Protein AF-A0A1B6IKF9-F1 (afdb_monomer)

Secondary structure (DSSP, 8-state):
-HHHHHTT-S-SHHHHHHHHHHHTSTTGGG-GGGHHHHHHHHHHHHHHS---HHHHHHHHHHHHHH-SSHHHHTHHHHHHHHHHHHHHHH-----HHHHHHHHHHHHHHHT------GGGTTTSPPS-TTS-----SHHHHHHTTHHHHHHHHH-TTHHHHHHHHS-S---S--HHHHHHHHHHHHHHHHHHHHHHT--SS-HHHHHH-GGGG-PPPGGG--HHHHHHHHHHHHHHHHHHHHHHHHHHHHS-----S-GGGHHHHHHHHHHHHHHHHHS---SHHHHTHHHHHHHHHHHHHHHHHHHHHTSPTTSHHHHHHHHHHHHHHHHHHHHHHHHHHH-HHHHHHHHHHHH--

Sequence (357 aa):
RLVLVLSTLPDVIPLLRIMVSVLRVPGIQSTKGILDPFSKILGYGIQNCSLKYHYLIDLCYLCNRSFTREREKQVLTRVVVFELVQAIKFKTAIPDTNFLMLINFILQDSGGMLPPTVAMDGNLPPPYPDGPVFNTGAAECMRQHLSDALDFLSDFHTLGKIKSYCKGMTVGLNEDTLGGTLKSGIAQYVALEMMRGNSRDNRAAARCLPWLYNTASSLQQGPREFLDCVGHIRLLSWLLLGSLSHTALHASTCTPVPQEASCHIADHIQIIMAGFAEQPKASVLHMSSLFHAFVLCQLWTVYLEQSAACNIPASEAHSTTMGILFDFWGKVTPCVLQLVSHSKVLAEMVNLHFLSL

Foldseek 3Di:
DLLVCLVVDPDLVVVLVVLLVCLPDPPCQVVLVVLVSVLSSLLCCQAPHQDFLVSLLSNLLSQLVSYDDPVRSCSSLLSLLVSLLCCLQVVAAGALLSNQLSLQVLQLLLVFHFDDDQSCVRRDDDPDPPDPSSNSCNLVSCVVVLVSLLVSQLDPCNLVSNVPRHPPPDRDDDSNVSSVSSLLSSLLSNLSVLQVVPDPPLVSCCVSQVCLPPDDDLVPDDPVSLLVLLSSLSSVLSNLSSQVNRCVVPVDHRDSDDLVSLVSLLSSLLSLLVCLVVPDPPDPSSVCSLLSSLSSLVSNLVSLVSVLVVDDPPDPSNVVSVVSNVVSCVSNVVSLVVQLVVDVVSVVVSCCSNVVD

Nearest PDB structures (foldseek):
  7w7g-assembly1_A  TM=9.333E-01  e=6.897E-18  Mus musculus
  7wji-assembly1_B  TM=8.647E-01  e=2.468E-17  Homo sapiens
  1foe-assembly1_A  TM=2.968E-01  e=4.449E+00  Mus musculus
  6bcu-assembly1_B  TM=1.656E-01  e=1.412E+00  Homo sapiens

Solvent-accessible surface area (backbone atoms only — not comparable to full-atom values): 19775 Å² total; per-residue (Å²): 112,68,75,75,49,55,79,72,51,96,66,57,64,70,56,53,54,48,51,45,55,52,53,67,41,89,72,47,62,79,52,63,76,56,53,60,62,49,37,53,52,50,49,49,32,50,48,74,41,91,70,55,40,68,60,58,50,50,44,16,28,37,36,31,69,52,33,89,52,71,73,64,13,35,47,50,27,46,41,55,47,48,55,48,48,38,33,61,70,70,52,49,54,32,29,52,54,35,56,56,42,52,50,38,55,32,18,52,56,60,75,42,70,65,81,94,44,78,51,39,73,82,43,61,79,78,93,49,93,86,49,84,81,71,66,29,57,35,37,68,59,43,57,83,42,49,65,57,53,53,51,46,55,44,43,79,58,46,57,76,48,52,72,76,31,46,60,82,60,80,51,79,63,57,76,77,54,48,41,51,50,52,48,37,44,52,20,26,42,52,23,48,55,29,41,76,53,47,62,97,72,60,51,31,38,52,68,77,40,58,62,56,84,55,76,78,59,84,92,72,69,48,76,62,59,51,52,52,49,50,40,50,47,48,34,49,38,41,31,48,50,7,18,50,52,41,23,73,75,66,78,44,91,54,71,41,65,63,76,84,48,39,63,43,53,37,50,55,42,48,53,50,60,57,43,63,78,74,46,82,83,81,45,73,67,60,74,46,35,65,45,47,44,46,52,31,54,49,47,52,48,54,53,43,51,53,58,26,66,76,34,60,86,88,33,70,70,19,50,50,41,51,47,53,52,52,53,34,48,65,64,43,48,61,54,54,53,48,45,41,69,70,36,73,68,46,26,50,50,48,46,49,49,63,68,74,104

InterPro domains:
  IPR024855 UNC79 [PTHR21696] (1-357)
  IPR060043 UNC79, C-terminal domain [PF26723] (11-357)

Organism: NCBI:txid320908

pLDDT: mean 85.33, std 13.28, range [42.47, 98.19]

Mean predicted aligned error: 7.41 Å

Radius of gyration: 22.94 Å; Cα contacts (8 Å, |Δi|>4): 436; chains: 1; bounding box: 56×39×64 Å

Structure (mmCIF, N/CA/C/O backbone):
data_AF-A0A1B6IKF9-F1
#
_entry.id   AF-A0A1B6IKF9-F1
#
loop_
_atom_site.group_PDB
_atom_site.id
_atom_site.type_symbol
_atom_site.label_atom_id
_atom_site.label_alt_id
_atom_site.label_comp_id
_atom_site.label_asym_id
_atom_site.label_entity_id
_atom_site.label_seq_id
_atom_site.pdbx_PDB_ins_code
_atom_site.Cartn_x
_atom_site.Cartn_y
_atom_site.Cartn_z
_atom_site.occupancy
_atom_site.B_iso_or_equiv
_atom_site.auth_seq_id
_atom_site.auth_comp_id
_atom_site.auth_asym_id
_atom_site.auth_atom_id
_atom_site.pdbx_PDB_model_num
ATOM 1 N N . ARG A 1 1 ? -5.215 13.757 35.005 1.00 60.03 1 ARG A N 1
ATOM 2 C CA . ARG A 1 1 ? -4.832 12.853 36.120 1.00 60.03 1 ARG A CA 1
ATOM 3 C C . ARG A 1 1 ? -4.600 11.418 35.642 1.00 60.03 1 ARG A C 1
ATOM 5 O O . ARG A 1 1 ? -3.502 10.947 35.854 1.00 60.03 1 ARG A O 1
ATOM 12 N N . LEU A 1 2 ? -5.542 10.770 34.934 1.00 67.81 2 LEU A N 1
ATOM 13 C CA . LEU A 1 2 ? -5.374 9.393 34.418 1.00 67.81 2 LEU A CA 1
ATOM 14 C C . LEU A 1 2 ? -4.089 9.193 33.587 1.00 67.81 2 LEU A C 1
ATOM 16 O O . LEU A 1 2 ? -3.290 8.337 33.925 1.00 67.81 2 LEU A O 1
ATOM 20 N N . VAL A 1 3 ? -3.844 10.034 32.574 1.00 63.31 3 VAL A N 1
ATOM 21 C CA . VAL A 1 3 ? -2.647 9.945 31.703 1.00 63.31 3 VAL A CA 1
ATOM 22 C C . VAL A 1 3 ? -1.330 10.006 32.491 1.00 63.31 3 VAL A C 1
ATOM 24 O O . VAL A 1 3 ? -0.392 9.294 32.166 1.00 63.31 3 VAL A O 1
ATOM 27 N N . LEU A 1 4 ? -1.286 10.793 33.572 1.00 62.19 4 LEU A N 1
ATOM 28 C CA . LEU A 1 4 ? -0.111 10.913 34.446 1.00 62.19 4 LEU A CA 1
ATOM 29 C C . LEU A 1 4 ? 0.106 9.674 35.332 1.00 62.19 4 LEU A C 1
ATOM 31 O O . LEU A 1 4 ? 1.204 9.462 35.828 1.00 62.19 4 LEU A O 1
ATOM 35 N N . VAL A 1 5 ? -0.940 8.874 35.557 1.00 78.62 5 VAL A N 1
ATOM 36 C CA . VAL A 1 5 ? -0.859 7.608 36.302 1.00 78.62 5 VAL A CA 1
ATOM 37 C C . VAL A 1 5 ? -0.551 6.448 35.355 1.00 78.62 5 VAL A C 1
ATOM 39 O O . VAL A 1 5 ? 0.122 5.507 35.757 1.00 78.62 5 VAL A O 1
ATOM 42 N N . LEU A 1 6 ? -0.970 6.517 34.088 1.00 81.38 6 LEU A N 1
ATOM 43 C CA . LEU A 1 6 ? -0.696 5.458 33.109 1.00 81.38 6 LEU A CA 1
ATOM 44 C C . LEU A 1 6 ? 0.804 5.221 32.917 1.00 81.38 6 LEU A C 1
ATOM 46 O O . LEU A 1 6 ? 1.225 4.073 32.872 1.00 81.38 6 LEU A O 1
ATOM 50 N N . SER A 1 7 ? 1.614 6.283 32.932 1.00 77.69 7 SER A N 1
ATOM 51 C CA . SER A 1 7 ? 3.079 6.184 32.883 1.00 77.69 7 SER A CA 1
ATOM 52 C C . SER A 1 7 ? 3.714 5.487 34.085 1.00 77.69 7 SER A C 1
ATOM 54 O O . SER A 1 7 ? 4.882 5.123 34.023 1.00 77.69 7 SER A O 1
ATOM 56 N N . THR A 1 8 ? 2.975 5.327 35.184 1.00 80.56 8 THR A N 1
ATOM 57 C CA . THR A 1 8 ? 3.444 4.617 36.385 1.00 80.56 8 THR A CA 1
ATOM 58 C C . THR A 1 8 ? 3.070 3.135 36.382 1.00 80.56 8 THR A C 1
ATOM 60 O O . THR A 1 8 ? 3.511 2.397 37.260 1.00 80.56 8 THR A O 1
ATOM 63 N N . LEU A 1 9 ? 2.258 2.685 35.417 1.00 76.75 9 LEU A N 1
ATOM 64 C CA . LEU A 1 9 ? 1.841 1.292 35.324 1.00 76.75 9 LEU A CA 1
ATOM 65 C C . LEU A 1 9 ? 2.883 0.470 34.554 1.00 76.75 9 LEU A C 1
ATOM 67 O O . LEU A 1 9 ? 3.271 0.868 33.457 1.00 76.75 9 LEU A O 1
ATOM 71 N N . PRO A 1 10 ? 3.296 -0.697 35.078 1.00 73.81 10 PRO A N 1
ATOM 72 C CA . PRO A 1 10 ? 4.221 -1.582 34.373 1.00 73.81 10 PRO A CA 1
ATOM 73 C C . PRO A 1 10 ? 3.560 -2.283 33.176 1.00 73.81 10 PRO A C 1
ATOM 75 O O . PRO A 1 10 ? 4.250 -2.680 32.243 1.00 73.81 10 PRO A O 1
ATOM 78 N N . ASP A 1 11 ? 2.232 -2.446 33.204 1.00 83.00 11 ASP A N 1
ATOM 79 C CA . ASP A 1 11 ? 1.460 -3.133 32.171 1.00 83.00 11 ASP A CA 1
ATOM 80 C C . ASP A 1 11 ? 0.027 -2.574 32.085 1.00 83.00 11 ASP A C 1
ATOM 82 O O . ASP A 1 11 ? -0.624 -2.301 33.099 1.00 83.00 11 ASP A O 1
ATOM 86 N N . VAL A 1 12 ? -0.473 -2.422 30.858 1.00 90.19 12 VAL A N 1
ATOM 87 C CA . VAL A 1 12 ? -1.831 -1.957 30.546 1.00 90.19 12 VAL A CA 1
ATOM 88 C C . VAL A 1 12 ? -2.832 -3.115 30.410 1.00 90.19 12 VAL A C 1
ATOM 90 O O . VAL A 1 12 ? -4.039 -2.884 30.478 1.00 90.19 12 VAL A O 1
ATOM 93 N N . ILE A 1 13 ? -2.378 -4.369 30.272 1.00 90.44 13 ILE A N 1
ATOM 94 C CA . ILE A 1 13 ? -3.240 -5.547 30.054 1.00 90.44 13 ILE A CA 1
ATOM 95 C C . ILE A 1 13 ? -4.363 -5.683 31.099 1.00 90.44 13 ILE A C 1
ATOM 97 O O . ILE A 1 13 ? -5.505 -5.922 30.689 1.00 90.44 13 ILE A O 1
ATOM 101 N N . PRO A 1 14 ? -4.130 -5.518 32.420 1.00 92.62 14 PRO A N 1
ATOM 102 C CA . PRO A 1 14 ? -5.214 -5.595 33.400 1.00 92.62 14 PRO A CA 1
ATOM 103 C C . PRO A 1 14 ? -6.315 -4.559 33.146 1.00 92.62 14 PRO A C 1
ATOM 105 O O . PRO A 1 14 ? -7.498 -4.878 33.263 1.00 92.62 14 PRO A O 1
ATOM 108 N N . LEU A 1 15 ? -5.945 -3.344 32.725 1.00 93.62 15 LEU A N 1
ATOM 109 C CA . LEU A 1 15 ? -6.910 -2.306 32.364 1.00 93.62 15 LEU A CA 1
ATOM 110 C C . LEU A 1 15 ? -7.694 -2.688 31.110 1.00 93.62 15 LEU A C 1
ATOM 112 O O . LEU A 1 15 ? -8.914 -2.554 31.108 1.00 93.62 15 LEU A O 1
ATOM 116 N N . LEU A 1 16 ? -7.033 -3.228 30.082 1.00 94.56 16 LEU A N 1
ATOM 117 C CA . LEU A 1 16 ? -7.714 -3.690 28.867 1.00 94.56 16 LEU A CA 1
ATOM 118 C C . LEU A 1 16 ? -8.723 -4.807 29.174 1.00 94.56 16 LEU A C 1
ATOM 120 O O . LEU A 1 16 ? -9.842 -4.779 28.665 1.00 94.56 16 LEU A O 1
ATOM 124 N N . ARG A 1 17 ? -8.388 -5.745 30.071 1.00 94.38 17 ARG A N 1
ATOM 125 C CA . ARG A 1 17 ? -9.323 -6.790 30.535 1.00 94.38 17 ARG A CA 1
ATOM 126 C C . ARG A 1 17 ? -10.540 -6.211 31.253 1.00 94.38 17 ARG A C 1
ATOM 128 O O . ARG A 1 17 ? -11.663 -6.660 31.014 1.00 94.38 17 ARG A O 1
ATOM 135 N N . ILE A 1 18 ? -10.330 -5.215 32.114 1.00 95.56 18 ILE A N 1
ATOM 136 C CA . ILE A 1 18 ? -11.423 -4.503 32.789 1.00 95.56 18 ILE A CA 1
ATOM 137 C C . ILE A 1 18 ? -12.297 -3.798 31.750 1.00 95.56 18 ILE A C 1
ATOM 139 O O . ILE A 1 18 ? -13.514 -3.948 31.787 1.00 95.56 18 ILE A O 1
ATOM 143 N N . MET A 1 19 ? -11.695 -3.094 30.790 1.00 96.69 19 MET A N 1
ATOM 144 C CA . MET A 1 19 ? -12.416 -2.399 29.721 1.00 96.69 19 MET A CA 1
ATOM 145 C C . MET A 1 19 ? -13.297 -3.356 28.907 1.00 96.69 19 MET A C 1
ATOM 147 O O . MET A 1 19 ? -14.485 -3.086 28.736 1.00 96.69 19 MET A O 1
ATOM 151 N N . VAL A 1 20 ? -12.756 -4.505 28.479 1.00 95.56 20 VAL A N 1
ATOM 152 C CA . VAL A 1 20 ? -13.520 -5.560 27.785 1.00 95.56 20 VAL A CA 1
ATOM 153 C C . VAL A 1 20 ? -14.687 -6.049 28.645 1.00 95.56 20 VAL A C 1
ATOM 155 O O . VAL A 1 20 ? -15.809 -6.169 28.157 1.00 95.56 20 VAL A O 1
ATOM 158 N N . SER A 1 21 ? -14.447 -6.296 29.934 1.00 96.00 21 SER A N 1
ATOM 159 C CA . SER A 1 21 ? -15.481 -6.777 30.859 1.00 96.00 21 SER A CA 1
ATOM 160 C C . SER A 1 21 ? -16.599 -5.747 31.048 1.00 96.00 21 SER A C 1
ATOM 162 O O . SER A 1 21 ? -17.774 -6.100 31.012 1.00 96.00 21 SER A O 1
ATOM 164 N N . VAL A 1 22 ? -16.246 -4.464 31.176 1.00 95.69 22 VAL A N 1
ATOM 165 C CA . VAL A 1 22 ? -17.197 -3.352 31.315 1.00 95.69 22 VAL A CA 1
ATOM 166 C C . VAL A 1 22 ? -18.046 -3.180 30.054 1.00 95.69 22 VAL A C 1
ATOM 168 O O . VAL A 1 22 ? -19.254 -2.987 30.164 1.00 95.69 22 VAL A O 1
ATOM 171 N N . LEU A 1 23 ? -17.464 -3.303 28.856 1.00 94.56 23 LEU A N 1
ATOM 172 C CA . LEU A 1 23 ? -18.218 -3.194 27.597 1.00 94.56 23 LEU A CA 1
ATOM 173 C C . LEU A 1 23 ? -19.236 -4.326 27.388 1.00 94.56 23 LEU A C 1
ATOM 175 O O . LEU A 1 23 ? -20.162 -4.158 26.593 1.00 94.56 23 LEU A O 1
ATOM 179 N N . ARG A 1 24 ? -19.083 -5.454 28.095 1.00 94.56 24 ARG A N 1
ATOM 180 C CA . ARG A 1 24 ? -20.033 -6.580 28.089 1.00 94.56 24 ARG A CA 1
ATOM 181 C C . ARG A 1 24 ? -21.195 -6.399 29.073 1.00 94.56 24 ARG A C 1
ATOM 183 O O . ARG A 1 24 ? -22.138 -7.185 29.023 1.00 94.56 24 ARG A O 1
ATOM 190 N N . VAL A 1 25 ? -21.149 -5.399 29.957 1.00 94.38 25 VAL A N 1
ATOM 191 C CA . VAL A 1 25 ? -22.206 -5.164 30.950 1.00 94.38 25 VAL A CA 1
ATOM 192 C C . VAL A 1 25 ? -23.490 -4.685 30.252 1.00 94.38 25 VAL A C 1
ATOM 194 O O . VAL A 1 25 ? -23.455 -3.687 29.523 1.00 94.38 25 VAL A O 1
ATOM 197 N N . PRO A 1 26 ? -24.645 -5.342 30.479 1.00 91.38 26 PRO A N 1
ATOM 198 C CA . PRO A 1 26 ? -25.924 -4.874 29.956 1.00 91.38 26 PRO A CA 1
ATOM 199 C C . PRO A 1 26 ? -26.223 -3.436 30.403 1.00 91.38 26 PRO A C 1
ATOM 201 O O . PRO A 1 26 ? -26.046 -3.088 31.566 1.00 91.38 26 PRO A O 1
ATOM 204 N N . GLY A 1 27 ? -26.680 -2.585 29.482 1.00 89.44 27 GLY A N 1
ATOM 205 C CA . GLY A 1 27 ? -27.003 -1.184 29.783 1.00 89.44 27 GLY A CA 1
ATOM 206 C C . GLY A 1 27 ? -25.823 -0.204 29.716 1.00 89.44 27 GLY A C 1
ATOM 207 O O . GLY A 1 27 ? -26.028 0.991 29.946 1.00 89.44 27 GLY A O 1
ATOM 208 N N . ILE A 1 28 ? -24.623 -0.649 29.311 1.00 92.50 28 ILE A N 1
ATOM 209 C CA . ILE A 1 28 ? -23.440 0.218 29.113 1.00 92.50 28 ILE A CA 1
ATOM 210 C C . ILE A 1 28 ? -23.703 1.431 28.197 1.00 92.50 28 ILE A C 1
ATOM 212 O O . ILE A 1 28 ? -23.071 2.475 28.347 1.00 92.50 28 ILE A O 1
ATOM 216 N N . GLN A 1 29 ? -24.701 1.332 27.312 1.00 90.25 29 GLN A N 1
ATOM 217 C CA . GLN A 1 29 ? -25.197 2.413 26.447 1.00 90.25 29 GLN A CA 1
ATOM 218 C C . GLN A 1 29 ? -25.541 3.702 27.200 1.00 90.25 29 GLN A C 1
ATOM 220 O O . GLN A 1 29 ? -25.380 4.796 26.659 1.00 90.25 29 GLN A O 1
ATOM 225 N N . SER A 1 30 ? -26.003 3.582 28.446 1.00 91.19 30 SER A N 1
ATOM 226 C CA . SER A 1 30 ? -26.351 4.729 29.289 1.00 91.19 30 SER A CA 1
ATOM 227 C C . SER A 1 30 ? -25.121 5.470 29.835 1.00 91.19 30 SER A C 1
ATOM 229 O O . SER A 1 30 ? -25.207 6.656 30.153 1.00 91.19 30 SER A O 1
ATOM 231 N N . THR A 1 31 ? -23.946 4.834 29.843 1.00 91.19 31 THR A N 1
ATOM 232 C CA . THR A 1 31 ? -22.706 5.345 30.455 1.00 91.19 31 THR A CA 1
ATOM 233 C C . THR A 1 31 ? -21.670 5.743 29.400 1.00 91.19 31 THR A C 1
ATOM 235 O O . THR A 1 31 ? -20.491 5.410 29.494 1.00 91.19 31 THR A O 1
ATOM 238 N N . LYS A 1 32 ? -22.071 6.511 28.379 1.00 92.06 32 LYS A N 1
ATOM 239 C CA . LYS A 1 32 ? -21.170 6.946 27.285 1.00 92.06 32 LYS A CA 1
ATOM 240 C C . LYS A 1 32 ? -19.910 7.701 27.741 1.00 92.06 32 LYS A C 1
ATOM 242 O O . LYS A 1 32 ? -18.913 7.720 27.025 1.00 92.06 32 LYS A O 1
ATOM 247 N N . GLY A 1 33 ? -19.934 8.308 28.933 1.00 92.50 33 GLY A N 1
ATOM 248 C CA . GLY A 1 33 ? -18.788 9.019 29.513 1.00 92.50 33 GLY A CA 1
ATOM 249 C C . GLY A 1 33 ? -17.561 8.133 29.756 1.00 92.50 33 GLY A C 1
ATOM 250 O O . GLY A 1 33 ? -16.454 8.654 29.844 1.00 92.50 33 GLY A O 1
ATOM 251 N N . ILE A 1 34 ? -17.732 6.807 29.802 1.00 93.56 34 ILE A N 1
ATOM 252 C CA . ILE A 1 34 ? -16.634 5.846 29.970 1.00 93.56 34 ILE A CA 1
ATOM 253 C C . ILE A 1 34 ? -15.726 5.740 28.732 1.00 93.56 34 ILE A C 1
ATOM 255 O O . ILE A 1 34 ? -14.582 5.303 28.835 1.00 93.56 34 ILE A O 1
ATOM 259 N N . LEU A 1 35 ? -16.203 6.172 27.560 1.00 95.38 35 LEU A N 1
ATOM 260 C CA . LEU A 1 35 ? -15.444 6.063 26.313 1.00 95.38 35 LEU A CA 1
ATOM 261 C C . LEU A 1 35 ? -14.215 6.984 26.284 1.00 95.38 35 LEU A C 1
ATOM 263 O O . LEU A 1 35 ? -13.202 6.615 25.697 1.00 95.38 35 LEU A O 1
ATOM 267 N N . ASP A 1 36 ? -14.258 8.144 26.948 1.00 94.88 36 ASP A N 1
ATOM 268 C CA . ASP A 1 36 ? -13.111 9.062 27.050 1.00 94.88 36 ASP A CA 1
ATOM 269 C C . ASP A 1 36 ? -11.918 8.454 27.822 1.00 94.88 36 ASP A C 1
ATOM 271 O O . ASP A 1 36 ? -10.814 8.408 27.268 1.00 94.88 36 ASP A O 1
ATOM 275 N N . PRO A 1 37 ? -12.081 7.931 29.056 1.00 94.38 37 PRO A N 1
ATOM 276 C CA . PRO A 1 37 ? -10.978 7.269 29.742 1.00 94.38 37 PRO A CA 1
ATOM 277 C C . PRO A 1 37 ? -10.515 6.008 29.003 1.00 94.38 37 PRO A C 1
ATOM 279 O O . PRO A 1 37 ? -9.312 5.767 28.940 1.00 94.38 37 PRO A O 1
ATOM 282 N N . PHE A 1 38 ? -11.424 5.248 28.383 1.00 96.56 38 PHE A N 1
ATOM 283 C CA . PHE A 1 38 ? -11.061 4.068 27.588 1.00 96.56 38 PHE A CA 1
ATOM 284 C C . PHE A 1 38 ? -10.197 4.437 26.380 1.00 96.56 38 PHE A C 1
ATOM 286 O O . PHE A 1 38 ? -9.191 3.780 26.128 1.00 96.56 38 PHE A O 1
ATOM 293 N N . SER A 1 39 ? -10.528 5.533 25.697 1.00 96.81 39 SER A N 1
ATOM 294 C CA . SER A 1 39 ? -9.738 6.065 24.580 1.00 96.81 39 SER A CA 1
ATOM 295 C C . SER A 1 39 ? -8.316 6.421 25.009 1.00 96.81 39 SER A C 1
ATOM 297 O O . SER A 1 39 ? -7.355 6.065 24.334 1.00 96.81 39 SER A O 1
ATOM 299 N N . LYS A 1 40 ? -8.168 7.077 26.167 1.00 95.19 40 LYS A N 1
ATOM 300 C CA . LYS A 1 40 ? -6.859 7.473 26.715 1.00 95.19 40 LYS A CA 1
ATOM 301 C C . LYS A 1 40 ? -6.006 6.270 27.111 1.00 95.19 40 LYS A C 1
ATOM 303 O O . LYS A 1 40 ? -4.806 6.277 26.860 1.00 95.19 40 LYS A O 1
ATOM 308 N N . ILE A 1 41 ? -6.617 5.251 27.720 1.00 95.44 41 ILE A N 1
ATOM 309 C CA . ILE A 1 41 ? -5.927 4.004 28.085 1.00 95.44 41 ILE A CA 1
ATOM 310 C C . ILE A 1 41 ? -5.472 3.269 26.825 1.00 95.44 41 ILE A C 1
ATOM 312 O O . ILE A 1 41 ? -4.321 2.846 26.753 1.00 95.44 41 ILE A O 1
ATOM 316 N N . LEU A 1 42 ? -6.354 3.153 25.827 1.00 96.06 42 LEU A N 1
ATOM 317 C CA . LEU A 1 42 ? -6.056 2.469 24.574 1.00 96.06 42 LEU A CA 1
ATOM 318 C C . LEU A 1 42 ? -4.929 3.164 23.801 1.00 96.06 42 LEU A C 1
ATOM 320 O O . LEU A 1 42 ? -3.957 2.505 23.446 1.00 96.06 42 LEU A O 1
ATOM 324 N N . GLY A 1 43 ? -5.012 4.485 23.609 1.00 94.94 43 GLY A N 1
ATOM 325 C CA . GLY A 1 43 ? -3.962 5.257 22.934 1.00 94.94 43 GLY A CA 1
ATOM 326 C C . GLY A 1 43 ? -2.614 5.147 23.651 1.00 94.94 43 GLY A C 1
ATOM 327 O O . GLY A 1 43 ? -1.598 4.846 23.027 1.00 94.94 43 GLY A O 1
ATOM 328 N N . TYR A 1 44 ? -2.605 5.265 24.985 1.00 93.06 44 TYR A N 1
ATOM 329 C CA . TYR A 1 44 ? -1.387 5.058 25.773 1.00 93.06 44 TYR A CA 1
ATOM 330 C C . TYR A 1 44 ? -0.809 3.648 25.589 1.00 93.06 44 TYR A C 1
ATOM 332 O O . TYR A 1 44 ? 0.400 3.508 25.391 1.00 93.06 44 TYR A O 1
ATOM 340 N N . GLY A 1 45 ? -1.663 2.619 25.630 1.00 92.62 45 GLY A N 1
ATOM 341 C CA . GLY A 1 45 ? -1.269 1.227 25.432 1.00 92.62 45 GLY A CA 1
ATOM 342 C C . GLY A 1 45 ? -0.653 0.983 24.055 1.00 92.62 45 GLY A C 1
ATOM 343 O O . GLY A 1 45 ? 0.382 0.330 23.968 1.00 92.62 45 GLY A O 1
ATOM 344 N N . ILE A 1 46 ? -1.227 1.566 22.997 1.00 92.81 46 ILE A N 1
ATOM 345 C CA . ILE A 1 46 ? -0.701 1.471 21.626 1.00 92.81 46 ILE A CA 1
ATOM 346 C C . ILE A 1 46 ? 0.686 2.121 21.518 1.00 92.81 46 ILE A C 1
ATOM 348 O O . ILE A 1 46 ? 1.576 1.571 20.874 1.00 92.81 46 ILE A O 1
ATOM 352 N N . GLN A 1 47 ? 0.897 3.269 22.161 1.00 90.31 47 GLN A N 1
ATOM 353 C CA . GLN A 1 47 ? 2.146 4.030 22.045 1.00 90.31 47 GLN A CA 1
ATOM 354 C C . GLN A 1 47 ? 3.293 3.508 22.923 1.00 90.31 47 GLN A C 1
ATOM 356 O O . GLN A 1 47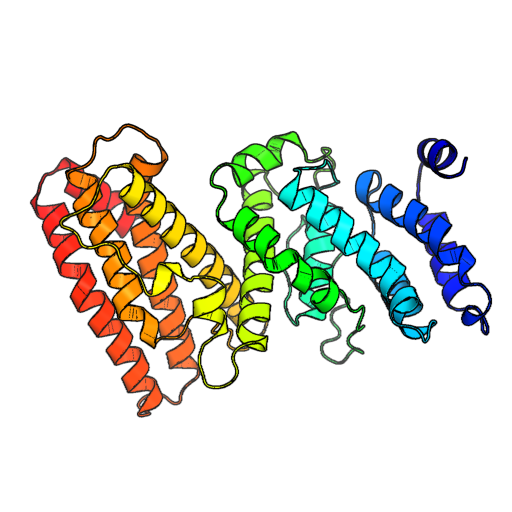 ? 4.467 3.785 22.645 1.00 90.31 47 GLN A O 1
ATOM 361 N N . ASN A 1 48 ? 2.982 2.827 24.030 1.00 87.75 48 ASN A N 1
ATOM 362 C CA . ASN A 1 48 ? 3.963 2.580 25.095 1.00 87.75 48 ASN A CA 1
ATOM 363 C C . ASN A 1 48 ? 4.040 1.130 25.583 1.00 87.75 48 ASN A C 1
ATOM 365 O O . ASN A 1 48 ? 4.985 0.807 26.298 1.00 87.75 48 ASN A O 1
ATOM 369 N N . CYS A 1 49 ? 3.108 0.253 25.207 1.00 87.81 49 CYS A N 1
ATOM 370 C CA . CYS A 1 49 ? 3.071 -1.137 25.672 1.00 87.81 49 CYS A CA 1
ATOM 371 C C . CYS A 1 49 ? 3.054 -2.115 24.490 1.00 87.81 49 CYS A C 1
ATOM 373 O O . CYS A 1 49 ? 2.627 -1.754 23.402 1.00 87.81 49 CYS A O 1
ATOM 375 N N . SER A 1 50 ? 3.462 -3.370 24.696 1.00 85.00 50 SER A N 1
ATOM 376 C CA . SER A 1 50 ? 3.264 -4.428 23.692 1.00 85.00 50 SER A CA 1
ATOM 377 C C . SER A 1 50 ? 1.856 -5.001 23.834 1.00 85.00 50 SER A C 1
ATOM 379 O O . SER A 1 50 ? 1.538 -5.650 24.835 1.00 85.00 50 SER A O 1
ATOM 381 N N . LEU A 1 51 ? 0.985 -4.706 22.871 1.00 88.38 51 LEU A N 1
ATOM 382 C CA . LEU A 1 51 ? -0.407 -5.134 22.903 1.00 88.38 51 LEU A CA 1
ATOM 383 C C . LEU A 1 51 ? -0.591 -6.494 22.231 1.00 88.38 51 LEU A C 1
ATOM 385 O O . LEU A 1 51 ? 0.149 -6.882 21.329 1.00 88.38 51 LEU A O 1
ATOM 389 N N . LYS A 1 52 ? -1.635 -7.202 22.674 1.00 87.81 52 LYS A N 1
ATOM 390 C CA . LYS A 1 52 ? -2.112 -8.421 22.019 1.00 87.81 52 LYS A CA 1
ATOM 391 C C . LYS A 1 52 ? -3.330 -8.114 21.158 1.00 87.81 52 LYS A C 1
ATOM 393 O O . LYS A 1 52 ? -4.255 -7.446 21.628 1.00 87.81 52 LYS A O 1
ATOM 398 N N . TYR A 1 53 ? -3.362 -8.678 19.955 1.00 88.00 53 TYR A N 1
ATOM 399 C CA . TYR A 1 53 ? -4.382 -8.403 18.939 1.00 88.00 53 TYR A CA 1
ATOM 400 C C . TYR A 1 53 ? -5.823 -8.576 19.426 1.00 88.00 53 TYR A C 1
ATOM 402 O O . TYR A 1 53 ? -6.671 -7.718 19.189 1.00 88.00 53 TYR A O 1
ATOM 410 N N . HIS A 1 54 ? -6.092 -9.643 20.182 1.00 87.75 54 HIS A N 1
ATOM 411 C CA . HIS A 1 54 ? -7.438 -9.934 20.677 1.00 87.75 54 HIS A CA 1
ATOM 412 C C . HIS A 1 54 ? -8.021 -8.818 21.556 1.00 87.75 54 HIS A C 1
ATOM 414 O O . HIS A 1 54 ? -9.222 -8.581 21.493 1.00 87.75 54 HIS A O 1
ATOM 420 N N . TYR A 1 55 ? -7.207 -8.089 22.334 1.00 91.56 55 TYR A N 1
ATOM 421 C CA . TYR A 1 55 ? -7.724 -6.964 23.123 1.00 91.56 55 TYR A CA 1
ATOM 422 C C . TYR A 1 55 ? -8.164 -5.807 22.228 1.00 91.56 55 TYR A C 1
ATOM 424 O O . TYR A 1 55 ? -9.174 -5.170 22.514 1.00 91.56 55 TYR A O 1
ATOM 432 N N . LEU A 1 56 ? -7.426 -5.540 21.147 1.00 92.12 56 LEU A N 1
ATOM 433 C CA . LEU A 1 56 ? -7.750 -4.475 20.202 1.00 92.12 56 LEU A CA 1
ATOM 434 C C . LEU A 1 56 ? -9.085 -4.756 19.502 1.00 92.12 56 LEU A C 1
ATOM 436 O O . LEU A 1 56 ? -9.972 -3.899 19.503 1.00 92.12 56 LEU A O 1
ATOM 440 N N . ILE A 1 57 ? -9.240 -5.979 18.979 1.00 91.62 57 ILE A N 1
ATOM 441 C CA . ILE A 1 57 ? -10.484 -6.436 18.352 1.00 91.62 57 ILE A CA 1
ATOM 442 C C . ILE A 1 57 ? -11.639 -6.399 19.334 1.00 91.62 57 ILE A C 1
ATOM 444 O O . ILE A 1 57 ? -12.646 -5.765 19.032 1.00 91.62 57 ILE A O 1
ATOM 448 N N . ASP A 1 58 ? -11.510 -7.049 20.493 1.00 92.69 58 ASP A N 1
ATOM 449 C CA . ASP A 1 58 ? -12.618 -7.171 21.440 1.00 92.69 58 ASP A CA 1
ATOM 450 C C . ASP A 1 58 ? -13.123 -5.794 21.867 1.00 92.69 58 ASP A C 1
ATOM 452 O O . ASP A 1 58 ? -14.328 -5.560 21.887 1.00 92.69 58 ASP A O 1
ATOM 456 N N . LEU A 1 59 ? -12.218 -4.860 22.168 1.00 95.44 59 LEU A N 1
ATOM 457 C CA . LEU A 1 59 ? -12.594 -3.506 22.564 1.00 95.44 59 LEU A CA 1
ATOM 458 C C . LEU A 1 59 ? -13.341 -2.768 21.452 1.00 95.44 59 LEU A C 1
ATOM 460 O O . LEU A 1 59 ? -14.398 -2.191 21.713 1.00 95.44 59 LEU A O 1
ATOM 464 N N . CYS A 1 60 ? -12.823 -2.791 20.224 1.00 95.50 60 CYS A N 1
ATOM 465 C CA . CYS A 1 60 ? -13.437 -2.072 19.109 1.00 95.50 60 CYS A CA 1
ATOM 466 C C . CYS A 1 60 ? -14.763 -2.713 18.683 1.00 95.50 60 CYS A C 1
ATOM 468 O O . CYS A 1 60 ? -15.759 -2.010 18.524 1.00 95.50 60 CYS A O 1
ATOM 470 N N . TYR A 1 61 ? -14.814 -4.043 18.589 1.00 94.38 61 TYR A N 1
ATOM 471 C CA . TYR A 1 61 ? -16.027 -4.793 18.268 1.00 94.38 61 TYR A CA 1
ATOM 472 C C . TYR A 1 61 ? -17.114 -4.610 19.332 1.00 94.38 61 TYR A C 1
ATOM 474 O O . TYR A 1 61 ? -18.257 -4.295 18.998 1.00 94.38 61 TYR A O 1
ATOM 482 N N . LEU A 1 62 ? -16.776 -4.757 20.619 1.00 94.31 62 LEU A N 1
ATOM 483 C CA . LEU A 1 62 ? -17.742 -4.553 21.699 1.00 94.31 62 LEU A CA 1
ATOM 484 C C . LEU A 1 62 ? -18.204 -3.099 21.756 1.00 94.31 62 LEU A C 1
ATOM 486 O O . LEU A 1 62 ? -19.383 -2.863 21.972 1.00 94.31 62 LEU A O 1
ATOM 490 N N . CYS A 1 63 ? -17.331 -2.118 21.517 1.00 95.06 63 CYS A N 1
ATOM 491 C CA . CYS A 1 63 ? -17.741 -0.716 21.428 1.00 95.06 63 CYS A CA 1
ATOM 492 C C . CYS A 1 63 ? -18.723 -0.484 20.267 1.00 95.06 63 CYS A C 1
ATOM 494 O O . CYS A 1 63 ? -19.787 0.106 20.466 1.00 95.06 63 CYS A O 1
ATOM 496 N N . ASN A 1 64 ? -18.415 -1.008 19.079 1.00 93.25 64 ASN A N 1
ATOM 497 C CA . ASN A 1 64 ? -19.263 -0.876 17.896 1.00 93.25 64 ASN A CA 1
ATOM 498 C C . ASN A 1 64 ? -20.631 -1.553 18.095 1.00 93.25 64 ASN A C 1
ATOM 500 O O . ASN A 1 64 ? -21.668 -0.979 17.771 1.00 93.25 64 ASN A O 1
ATOM 504 N N . ARG A 1 65 ? -20.650 -2.739 18.710 1.00 92.50 65 ARG A N 1
ATOM 505 C CA . ARG A 1 65 ? -21.879 -3.483 19.009 1.00 92.50 65 ARG A CA 1
ATOM 506 C C . ARG A 1 65 ? -22.690 -2.867 20.148 1.00 92.50 65 ARG A C 1
ATOM 508 O O . ARG A 1 65 ? -23.919 -2.900 20.109 1.00 92.50 65 ARG A O 1
ATOM 515 N N . SER A 1 66 ? -22.024 -2.381 21.192 1.00 92.38 66 SER A N 1
ATOM 516 C CA . SER A 1 66 ? -22.697 -1.969 22.421 1.00 92.38 66 SER A CA 1
ATOM 517 C C . SER A 1 66 ? -23.383 -0.623 22.286 1.00 92.38 66 SER A C 1
ATOM 519 O O . SER A 1 66 ? -24.392 -0.449 22.949 1.00 92.38 66 SER A O 1
ATOM 521 N N . PHE A 1 67 ? -22.911 0.312 21.457 1.00 92.50 67 PHE A N 1
ATOM 522 C CA . PHE A 1 67 ? -23.531 1.634 21.292 1.00 92.50 67 PHE A CA 1
ATOM 523 C C . PHE A 1 67 ? -24.364 1.722 20.002 1.00 92.50 67 PHE A C 1
ATOM 525 O O . PHE A 1 67 ? -24.115 1.015 19.037 1.00 92.50 67 PHE A O 1
ATOM 532 N N . THR A 1 68 ? -25.382 2.586 19.968 1.00 89.38 68 THR A N 1
ATOM 533 C CA . THR A 1 68 ? -26.288 2.710 18.804 1.00 89.38 68 THR A CA 1
ATOM 534 C C . THR A 1 68 ? -25.939 3.877 17.887 1.00 89.38 68 THR A C 1
ATOM 536 O O . THR A 1 68 ? -26.145 3.813 16.679 1.00 89.38 68 THR A O 1
ATOM 539 N N . ARG A 1 69 ? -25.403 4.959 18.454 1.00 92.06 69 ARG A N 1
ATOM 540 C CA . ARG A 1 69 ? -25.018 6.158 17.712 1.00 92.06 69 ARG A CA 1
ATOM 541 C C . ARG A 1 69 ? -23.627 5.987 17.112 1.00 92.06 69 ARG A C 1
ATOM 543 O O . ARG A 1 69 ? -22.683 5.638 17.816 1.00 92.06 69 ARG A O 1
ATOM 550 N N . GLU A 1 70 ? -23.490 6.306 15.828 1.00 87.75 70 GLU A N 1
ATOM 551 C CA . GLU A 1 70 ? -22.250 6.086 15.070 1.00 87.75 70 GLU A CA 1
ATOM 552 C C . GLU A 1 70 ? -21.037 6.822 15.653 1.00 87.75 70 GLU A C 1
ATOM 554 O O . GLU A 1 70 ? -19.905 6.340 15.605 1.00 87.75 70 GLU A O 1
ATOM 559 N N . ARG A 1 71 ? -21.267 7.987 16.272 1.00 89.31 71 ARG A N 1
ATOM 560 C CA . ARG A 1 71 ? -20.209 8.730 16.956 1.00 89.31 71 ARG A CA 1
ATOM 561 C C . ARG A 1 71 ? -19.590 7.894 18.075 1.00 89.31 71 ARG A C 1
ATOM 563 O O . ARG A 1 71 ? -18.368 7.824 18.119 1.00 89.31 71 ARG A O 1
ATOM 570 N N . GLU A 1 72 ? -20.416 7.302 18.934 1.00 93.44 72 GLU A N 1
ATOM 571 C CA . GLU A 1 72 ? -20.036 6.488 20.089 1.00 93.44 72 GLU A CA 1
ATOM 572 C C . GLU A 1 72 ? -19.499 5.109 19.677 1.00 93.44 72 GLU A C 1
ATOM 574 O O . GLU A 1 72 ? -18.467 4.687 20.195 1.00 93.44 72 GLU A O 1
ATOM 579 N N . LYS A 1 73 ? -20.139 4.449 18.702 1.00 93.56 73 LYS A N 1
ATOM 580 C CA . LYS A 1 73 ? -19.741 3.124 18.187 1.00 93.56 73 LYS A CA 1
ATOM 581 C C . LYS A 1 73 ? -18.270 3.058 17.789 1.00 93.56 73 LYS A C 1
ATOM 583 O O . LYS A 1 73 ? -17.570 2.119 18.152 1.00 93.56 73 LYS A O 1
ATOM 588 N N . GLN A 1 74 ? -17.812 4.086 17.082 1.00 93.38 74 GLN A N 1
ATOM 589 C CA . GLN A 1 74 ? -16.486 4.134 16.471 1.00 93.38 74 GLN A CA 1
ATOM 590 C C . GLN A 1 74 ? -15.431 4.806 17.357 1.00 93.38 74 GLN A C 1
ATOM 592 O O . GLN A 1 74 ? -14.322 5.029 16.885 1.00 93.38 74 GLN A O 1
ATOM 597 N N . VAL A 1 75 ? -15.732 5.204 18.603 1.00 95.88 75 VAL A N 1
ATOM 598 C CA . VAL A 1 75 ? -14.772 5.985 19.413 1.00 95.88 75 VAL A CA 1
ATOM 599 C C . VAL A 1 75 ? -13.456 5.234 19.591 1.00 95.88 75 VAL A C 1
ATOM 601 O O . VAL A 1 75 ? -12.403 5.801 19.313 1.00 95.88 75 VAL A O 1
ATOM 604 N N . LEU A 1 76 ? -13.508 3.964 20.002 1.00 97.19 76 LEU A N 1
ATOM 605 C CA . LEU A 1 76 ? -12.291 3.177 20.208 1.00 97.19 76 LEU A CA 1
ATOM 606 C C . LEU A 1 76 ? -11.606 2.850 18.879 1.00 97.19 76 LEU A C 1
ATOM 608 O O . LEU A 1 76 ? -10.404 3.064 18.764 1.00 97.19 76 LEU A O 1
ATOM 612 N N . THR A 1 77 ? -12.362 2.459 17.851 1.00 97.00 77 THR A N 1
ATOM 613 C CA . THR A 1 77 ? -11.833 2.219 16.498 1.00 97.00 77 THR A CA 1
ATOM 614 C C . THR A 1 77 ? -11.099 3.443 15.938 1.00 97.00 77 THR A C 1
ATOM 616 O O . THR A 1 77 ? -10.007 3.322 15.385 1.00 97.00 77 THR A O 1
ATOM 619 N N . ARG A 1 78 ? -11.642 4.651 16.140 1.00 97.00 78 ARG A N 1
ATOM 620 C CA . ARG A 1 78 ? -11.002 5.909 15.729 1.00 97.00 78 ARG A CA 1
ATOM 621 C C . ARG A 1 78 ? -9.700 6.180 16.467 1.00 97.00 78 ARG A C 1
ATOM 623 O O . ARG A 1 78 ? -8.815 6.760 15.859 1.00 97.00 78 ARG A O 1
ATOM 630 N N . VAL A 1 79 ? -9.559 5.772 17.730 1.00 97.56 79 VAL A N 1
ATOM 631 C CA . VAL A 1 79 ? -8.275 5.875 18.447 1.00 97.56 79 VAL A CA 1
ATOM 632 C C . VAL A 1 79 ? -7.230 4.996 17.767 1.00 97.56 79 VAL A C 1
ATOM 634 O O . VAL A 1 79 ? -6.141 5.470 17.474 1.00 97.56 79 VAL A O 1
ATOM 637 N N . VAL A 1 80 ? -7.579 3.748 17.448 1.00 97.00 80 VAL A N 1
ATOM 638 C CA . VAL A 1 80 ? -6.679 2.806 16.760 1.00 97.00 80 VAL A CA 1
ATOM 639 C C . VAL A 1 80 ? -6.208 3.363 15.414 1.00 97.00 80 VAL A C 1
ATOM 641 O O . VAL A 1 80 ? -5.009 3.404 15.138 1.00 97.00 80 VAL A O 1
ATOM 644 N N . VAL A 1 81 ? -7.150 3.841 14.597 1.00 97.25 81 VAL A N 1
ATOM 645 C CA . VAL A 1 81 ? -6.863 4.446 13.288 1.00 97.25 81 VAL A CA 1
ATOM 646 C C . VAL A 1 81 ? -6.058 5.733 13.440 1.00 97.25 81 VAL A C 1
ATOM 648 O O . VAL A 1 81 ? -5.108 5.944 12.695 1.00 97.25 81 VAL A O 1
ATOM 651 N N . PHE A 1 82 ? -6.389 6.574 14.420 1.00 96.50 82 PHE A N 1
ATOM 652 C CA . PHE A 1 82 ? -5.654 7.803 14.693 1.00 96.50 82 PHE A CA 1
ATOM 653 C C . PHE A 1 82 ? -4.184 7.516 15.005 1.00 96.50 82 PHE A C 1
ATOM 655 O O . PHE A 1 82 ? -3.320 8.124 14.383 1.00 96.50 82 PHE A O 1
ATOM 662 N N . GLU A 1 83 ? -3.886 6.566 15.894 1.00 95.69 83 GLU A N 1
ATOM 663 C CA . GLU A 1 83 ? -2.502 6.202 16.229 1.00 95.69 83 GLU A CA 1
ATOM 664 C C . GLU A 1 83 ? -1.738 5.645 15.016 1.00 95.69 83 GLU A C 1
ATOM 666 O O . GLU A 1 83 ? -0.581 6.008 14.796 1.00 95.69 83 GLU A O 1
ATOM 671 N N . LEU A 1 84 ? -2.390 4.832 14.174 1.00 95.56 84 LEU A N 1
ATOM 672 C CA . LEU A 1 84 ? -1.794 4.358 12.920 1.00 95.56 84 LEU A CA 1
ATOM 673 C C . LEU A 1 84 ? -1.480 5.523 11.969 1.00 95.56 84 LEU A C 1
ATOM 675 O O . LEU A 1 84 ? -0.381 5.596 11.419 1.00 95.56 84 LEU A O 1
ATOM 679 N N . VAL A 1 85 ? -2.425 6.450 11.796 1.00 95.50 85 VAL A N 1
ATOM 680 C CA . VAL A 1 85 ? -2.262 7.633 10.941 1.00 95.50 85 VAL A CA 1
ATOM 681 C C . VAL A 1 85 ? -1.142 8.534 11.465 1.00 95.50 85 VAL A C 1
ATOM 683 O O . VAL A 1 85 ? -0.331 9.024 10.681 1.00 95.50 85 VAL A O 1
ATOM 686 N N . GLN A 1 86 ? -1.039 8.719 12.784 1.00 92.88 86 GLN A N 1
ATOM 687 C CA . GLN A 1 86 ? 0.069 9.451 13.398 1.00 92.88 86 GLN A CA 1
ATOM 688 C C . GLN A 1 86 ? 1.418 8.781 13.101 1.00 92.88 86 GLN A C 1
ATOM 690 O O . GLN A 1 86 ? 2.372 9.468 12.718 1.00 92.88 86 GLN A O 1
ATOM 695 N N . ALA A 1 87 ? 1.481 7.449 13.184 1.00 90.00 87 ALA A N 1
ATOM 696 C CA . ALA A 1 87 ? 2.694 6.689 12.901 1.00 90.00 87 ALA A CA 1
ATOM 697 C C . ALA A 1 87 ? 3.127 6.803 11.430 1.00 90.00 87 ALA A C 1
ATOM 699 O O . ALA A 1 87 ? 4.306 7.030 11.164 1.00 90.00 87 ALA A O 1
ATOM 700 N N . ILE A 1 88 ? 2.201 6.723 10.466 1.00 90.62 88 ILE A N 1
ATOM 701 C CA . ILE A 1 88 ? 2.547 6.836 9.035 1.00 90.62 88 ILE A CA 1
ATOM 702 C C . ILE A 1 88 ? 2.847 8.283 8.611 1.00 90.62 88 ILE A C 1
ATOM 704 O O . ILE A 1 88 ? 3.789 8.517 7.856 1.00 90.62 88 ILE A O 1
ATOM 708 N N . LYS A 1 89 ? 2.085 9.264 9.113 1.00 88.88 89 LYS A N 1
ATOM 709 C CA . LYS A 1 89 ? 2.153 10.663 8.661 1.00 88.88 89 LYS A CA 1
ATOM 710 C C . LYS A 1 89 ? 3.224 11.461 9.388 1.00 88.88 89 LYS A C 1
ATOM 712 O O . LYS A 1 89 ? 4.043 12.132 8.765 1.00 88.88 89 LYS A O 1
ATOM 717 N N . PHE A 1 90 ? 3.210 11.393 10.716 1.00 86.25 90 PHE A N 1
ATOM 718 C CA . PHE A 1 90 ? 4.083 12.185 11.581 1.00 86.25 90 PHE A CA 1
ATOM 719 C C . PHE A 1 90 ? 5.251 11.376 12.140 1.00 86.25 90 PHE A C 1
ATOM 721 O O . PHE A 1 90 ? 6.073 11.931 12.867 1.00 86.25 90 PHE A O 1
ATOM 728 N N . LYS A 1 91 ? 5.357 10.091 11.771 1.00 82.62 91 LYS A N 1
ATOM 729 C CA . LYS A 1 91 ? 6.463 9.210 12.171 1.00 82.62 91 LYS A CA 1
ATOM 730 C C . LYS A 1 91 ? 6.560 9.113 13.696 1.00 82.62 91 LYS A C 1
ATOM 732 O O . LYS A 1 91 ? 7.646 9.088 14.267 1.00 82.62 91 LYS A O 1
ATOM 737 N N . THR A 1 92 ? 5.404 9.098 14.364 1.00 80.38 92 THR A N 1
ATOM 738 C CA . THR A 1 92 ? 5.333 8.957 15.819 1.00 80.38 92 THR A CA 1
ATOM 739 C C . THR A 1 92 ? 5.819 7.583 16.253 1.00 80.38 92 THR A C 1
ATOM 741 O O . THR A 1 92 ? 5.512 6.573 15.622 1.00 80.38 92 THR A O 1
ATOM 744 N N . ALA A 1 93 ? 6.549 7.551 17.363 1.00 80.94 93 ALA A N 1
ATOM 745 C CA . ALA A 1 93 ? 7.182 6.342 17.856 1.00 80.94 93 ALA A CA 1
ATOM 746 C C . ALA A 1 93 ? 6.186 5.384 18.526 1.00 80.94 93 ALA A C 1
ATOM 748 O O . ALA A 1 93 ? 5.695 5.671 19.622 1.00 80.94 93 ALA A O 1
ATOM 749 N N . ILE A 1 94 ? 5.946 4.230 17.899 1.00 86.69 94 ILE A N 1
ATOM 750 C CA . ILE A 1 94 ? 5.150 3.122 18.445 1.00 86.69 94 ILE A CA 1
ATOM 751 C C . ILE A 1 94 ? 5.960 1.813 18.416 1.00 86.69 94 ILE A C 1
ATOM 753 O O . ILE A 1 94 ? 6.910 1.709 17.638 1.00 86.69 94 ILE A O 1
ATOM 757 N N . PRO A 1 95 ? 5.635 0.818 19.261 1.00 86.44 95 PRO A N 1
ATOM 758 C CA . PRO A 1 95 ? 6.246 -0.507 19.181 1.00 86.44 95 PRO A CA 1
ATOM 759 C C . PRO A 1 95 ? 5.957 -1.194 17.839 1.00 86.44 95 PRO A C 1
ATOM 761 O O . PRO A 1 95 ? 4.843 -1.111 17.322 1.00 86.44 95 PRO A O 1
ATOM 764 N N . ASP A 1 96 ? 6.933 -1.925 17.309 1.00 81.62 96 ASP A N 1
ATOM 765 C CA . ASP A 1 96 ? 6.882 -2.529 15.967 1.00 81.62 96 ASP A CA 1
ATOM 766 C C . ASP A 1 96 ? 5.763 -3.560 15.845 1.00 81.62 96 ASP A C 1
ATOM 768 O O . ASP A 1 96 ? 5.002 -3.565 14.875 1.00 81.62 96 ASP A O 1
ATOM 772 N N . THR A 1 97 ? 5.617 -4.386 16.885 1.00 82.69 97 THR A N 1
ATOM 773 C CA . THR A 1 97 ? 4.530 -5.360 17.016 1.00 82.69 97 THR A CA 1
ATOM 774 C C . THR A 1 97 ? 3.171 -4.680 16.969 1.00 82.69 97 THR A C 1
ATOM 776 O O . THR A 1 97 ? 2.261 -5.184 16.314 1.00 82.69 97 THR A O 1
ATOM 779 N N . ASN A 1 98 ? 3.035 -3.510 17.599 1.00 89.25 98 ASN A N 1
ATOM 780 C CA . ASN A 1 98 ? 1.803 -2.742 17.545 1.00 89.25 98 ASN A CA 1
ATOM 781 C C . ASN A 1 98 ? 1.585 -2.167 16.150 1.00 89.25 98 ASN A C 1
ATOM 783 O O . ASN A 1 98 ? 0.479 -2.278 15.648 1.00 89.25 98 ASN A O 1
ATOM 787 N N . PHE A 1 99 ? 2.599 -1.602 15.494 1.00 89.31 99 PHE A N 1
ATOM 788 C CA . PHE A 1 99 ? 2.435 -1.029 14.153 1.00 89.31 99 PHE A CA 1
ATOM 789 C C . PHE A 1 99 ? 1.898 -2.069 13.161 1.00 89.31 99 PHE A C 1
ATOM 791 O O . PHE A 1 99 ? 0.875 -1.858 12.506 1.00 89.31 99 PHE A O 1
ATOM 798 N N . LEU A 1 100 ? 2.537 -3.236 13.129 1.00 88.44 100 LEU A N 1
ATOM 799 C CA . LEU A 1 100 ? 2.098 -4.372 12.331 1.00 88.44 100 LEU A CA 1
ATOM 800 C C . LEU A 1 100 ? 0.671 -4.813 12.702 1.00 88.44 100 LEU A C 1
ATOM 802 O O . LEU A 1 100 ? -0.176 -4.991 11.825 1.00 88.44 100 LEU A O 1
ATOM 806 N N . MET A 1 101 ? 0.377 -4.912 13.998 1.00 90.12 101 MET A N 1
ATOM 807 C CA . MET A 1 101 ? -0.946 -5.260 14.516 1.00 90.12 101 MET A CA 1
ATOM 808 C C . MET A 1 101 ? -2.035 -4.250 14.104 1.00 90.12 101 MET A C 1
ATOM 810 O O . MET A 1 101 ? -3.135 -4.664 13.742 1.00 90.12 101 MET A O 1
ATOM 814 N N . LEU A 1 102 ? -1.746 -2.943 14.127 1.00 93.81 102 LEU A N 1
ATOM 815 C CA . LEU A 1 102 ? -2.677 -1.887 13.715 1.00 93.81 102 LEU A CA 1
ATOM 816 C C . LEU A 1 102 ? -3.010 -1.997 12.224 1.00 93.81 102 LEU A C 1
ATOM 818 O O . LEU A 1 102 ? -4.172 -1.875 11.853 1.00 93.81 102 LEU A O 1
ATOM 822 N N . ILE A 1 103 ? -2.017 -2.263 11.371 1.00 92.75 103 ILE A N 1
ATOM 823 C CA . ILE A 1 103 ? -2.254 -2.478 9.935 1.00 92.75 103 ILE A CA 1
ATOM 824 C C . ILE A 1 103 ? -3.107 -3.729 9.719 1.00 92.75 103 ILE A C 1
ATOM 826 O O . ILE A 1 103 ? -4.088 -3.678 8.977 1.00 92.75 103 ILE A O 1
ATOM 830 N N . ASN A 1 104 ? -2.780 -4.829 10.402 1.00 90.25 104 ASN A N 1
ATOM 831 C CA . ASN A 1 104 ? -3.551 -6.067 10.308 1.00 90.25 104 ASN A CA 1
ATOM 832 C C . ASN A 1 104 ? -5.015 -5.873 10.738 1.00 90.25 104 ASN A C 1
ATOM 834 O O . ASN A 1 104 ? -5.923 -6.394 10.098 1.00 90.25 104 ASN A O 1
ATOM 838 N N . PHE A 1 105 ? -5.246 -5.061 11.773 1.00 92.31 105 PHE A N 1
ATOM 839 C CA . PHE A 1 105 ? -6.579 -4.698 12.249 1.00 92.31 105 PHE A CA 1
ATOM 840 C C . PHE A 1 105 ? -7.420 -3.992 11.170 1.00 92.31 105 PHE A C 1
ATOM 842 O O . PHE A 1 105 ? -8.587 -4.331 10.982 1.00 92.31 105 PHE A O 1
ATOM 849 N N . ILE A 1 106 ? -6.832 -3.058 10.408 1.00 93.81 106 ILE A N 1
ATOM 850 C CA . ILE A 1 106 ? -7.529 -2.400 9.284 1.00 93.81 106 ILE A CA 1
ATOM 851 C C . ILE A 1 106 ? -7.777 -3.377 8.133 1.00 93.81 106 ILE A C 1
ATOM 853 O O . ILE A 1 106 ? -8.843 -3.361 7.506 1.00 93.81 106 ILE A O 1
ATOM 857 N N . LEU A 1 107 ? -6.781 -4.212 7.834 1.00 91.25 107 LEU A N 1
ATOM 858 C CA . LEU A 1 107 ? -6.854 -5.177 6.747 1.00 91.25 107 LEU A CA 1
ATOM 859 C C . LEU A 1 107 ? -7.956 -6.202 6.984 1.00 91.25 107 LEU A C 1
ATOM 861 O O . LEU A 1 107 ? -8.743 -6.415 6.068 1.00 91.25 107 LEU A O 1
ATOM 865 N N . GLN A 1 108 ? -8.098 -6.736 8.199 1.00 88.31 108 GLN A N 1
ATOM 866 C CA . GLN A 1 108 ? -9.166 -7.684 8.520 1.00 88.31 108 GLN A CA 1
ATOM 867 C C . GLN A 1 108 ? -10.558 -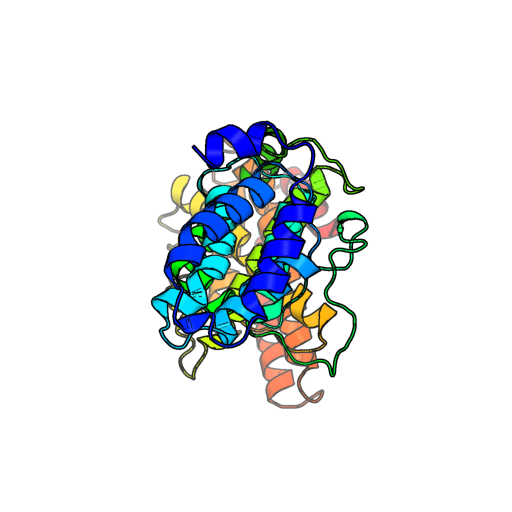7.120 8.184 1.00 88.31 108 GLN A C 1
ATOM 869 O O . GLN A 1 108 ? -11.353 -7.788 7.527 1.00 88.31 108 GLN A O 1
ATOM 874 N N . ASP A 1 109 ? -10.846 -5.874 8.570 1.00 88.19 109 ASP A N 1
ATOM 875 C CA . ASP A 1 109 ? -12.114 -5.191 8.252 1.00 88.19 109 ASP A CA 1
ATOM 876 C C . ASP A 1 109 ? -12.294 -4.918 6.741 1.00 88.19 109 ASP A C 1
ATOM 878 O O . ASP A 1 109 ? -13.409 -4.736 6.234 1.00 88.19 109 ASP A O 1
ATOM 882 N N . SER A 1 110 ? -11.185 -4.867 6.005 1.00 87.88 110 SER A N 1
ATOM 883 C CA . SER A 1 110 ? -11.151 -4.684 4.552 1.00 87.88 110 SER A CA 1
ATOM 884 C C . SER A 1 110 ? -11.216 -6.003 3.775 1.00 87.88 110 SER A C 1
ATOM 886 O O . SER A 1 110 ? -11.378 -5.965 2.558 1.00 87.88 110 SER A O 1
ATOM 888 N N . GLY A 1 111 ? -11.112 -7.147 4.461 1.00 87.50 111 GLY A N 1
ATOM 889 C CA . GLY A 1 111 ? -10.992 -8.479 3.861 1.00 87.50 111 GLY A CA 1
ATOM 890 C C . GLY A 1 111 ? -9.565 -8.860 3.447 1.00 87.50 111 GLY A C 1
ATOM 891 O O . GLY A 1 111 ? -9.394 -9.809 2.699 1.00 87.50 111 GLY A O 1
ATOM 892 N N . GLY A 1 112 ? -8.546 -8.116 3.880 1.00 88.75 112 GLY A N 1
ATOM 893 C CA . GLY A 1 112 ? -7.131 -8.420 3.663 1.00 88.75 112 GLY A CA 1
ATOM 894 C C . GLY A 1 112 ? -6.458 -9.053 4.882 1.00 88.75 112 GLY A C 1
ATOM 895 O O . GLY A 1 112 ? -7.033 -9.127 5.967 1.00 88.75 112 GLY A O 1
ATOM 896 N N . MET A 1 113 ? -5.201 -9.465 4.713 1.00 87.25 113 MET A N 1
ATOM 897 C CA . MET A 1 113 ? -4.359 -9.955 5.805 1.00 87.25 113 MET A CA 1
ATOM 898 C C . MET A 1 113 ? -2.884 -9.746 5.474 1.00 87.25 113 MET A C 1
ATOM 900 O O . MET A 1 113 ? -2.481 -9.851 4.311 1.00 87.25 113 MET A O 1
ATOM 904 N N . LEU A 1 114 ? -2.076 -9.508 6.505 1.00 85.25 114 LEU A N 1
ATOM 905 C CA . LEU A 1 114 ? -0.623 -9.541 6.367 1.00 85.25 114 LEU A CA 1
ATOM 906 C C . LEU A 1 114 ? -0.116 -10.989 6.270 1.00 85.25 114 LEU A C 1
ATOM 908 O O . LEU A 1 114 ? -0.698 -11.876 6.899 1.00 85.25 114 LEU A O 1
ATOM 912 N N . PRO A 1 115 ? 0.991 -11.242 5.545 1.00 78.75 115 PRO A N 1
ATOM 913 C CA . PRO A 1 115 ? 1.654 -12.536 5.585 1.00 78.75 115 PRO A CA 1
ATOM 914 C C . PRO A 1 115 ? 2.009 -12.922 7.031 1.00 78.75 115 PRO A C 1
ATOM 916 O O . PRO A 1 115 ? 2.492 -12.066 7.786 1.00 78.75 115 PRO A O 1
ATOM 919 N N . PRO A 1 116 ? 1.811 -14.189 7.434 1.00 69.31 116 PRO A N 1
ATOM 920 C CA . PRO A 1 116 ? 2.229 -14.655 8.747 1.00 69.31 116 PRO A CA 1
ATOM 921 C C . PRO A 1 116 ? 3.757 -14.562 8.842 1.00 69.31 116 PRO A C 1
ATOM 923 O O . PRO A 1 116 ? 4.490 -15.303 8.193 1.00 69.31 116 PRO A O 1
ATOM 926 N N . THR A 1 117 ? 4.244 -13.604 9.628 1.00 66.38 117 THR A N 1
ATOM 927 C CA . THR A 1 117 ? 5.670 -13.403 9.916 1.00 66.38 117 THR A CA 1
ATOM 928 C C . THR A 1 117 ? 5.949 -13.732 11.378 1.00 66.38 117 THR A C 1
ATOM 930 O O . THR A 1 117 ? 5.047 -13.678 12.210 1.00 66.38 117 THR A O 1
ATOM 933 N N . VAL A 1 118 ? 7.210 -14.023 11.719 1.00 53.28 118 VAL A N 1
ATOM 934 C CA . VAL A 1 118 ? 7.638 -14.313 13.105 1.00 53.28 118 VAL A CA 1
ATOM 935 C C . VAL A 1 118 ? 7.253 -13.181 14.078 1.00 53.28 118 VAL A C 1
ATOM 937 O O . VAL A 1 118 ? 6.954 -13.436 15.239 1.00 53.28 118 VAL A O 1
ATOM 940 N N . ALA A 1 119 ? 7.172 -11.933 13.599 1.00 56.66 119 ALA A N 1
ATOM 941 C CA . ALA A 1 119 ? 6.729 -10.770 14.378 1.00 56.66 119 ALA A CA 1
ATOM 942 C C . ALA A 1 119 ? 5.235 -10.775 14.762 1.00 56.66 119 ALA A C 1
ATOM 944 O O . ALA A 1 119 ? 4.821 -9.996 15.621 1.00 56.66 119 ALA A O 1
ATOM 945 N N . MET A 1 120 ? 4.424 -11.618 14.118 1.00 61.06 120 MET A N 1
ATOM 946 C CA . MET A 1 120 ? 2.971 -11.694 14.303 1.00 61.06 120 MET A CA 1
ATOM 947 C C . MET A 1 120 ? 2.530 -12.875 15.170 1.00 61.06 120 MET A C 1
ATOM 949 O O . MET A 1 120 ? 1.326 -13.077 15.344 1.00 61.06 120 MET A O 1
ATOM 953 N N . ASP A 1 121 ? 3.465 -13.654 15.717 1.00 54.78 121 ASP A N 1
ATOM 954 C CA . ASP A 1 121 ? 3.143 -14.860 16.476 1.00 54.78 121 ASP A CA 1
ATOM 955 C C . ASP A 1 121 ? 2.348 -14.496 17.751 1.00 54.78 121 ASP A C 1
ATOM 957 O O . ASP A 1 121 ? 2.824 -13.788 18.640 1.00 54.78 121 ASP A O 1
ATOM 961 N N . GLY A 1 122 ? 1.071 -14.894 17.799 1.00 55.50 122 GLY A N 1
ATOM 962 C CA . GLY A 1 122 ? 0.104 -14.499 18.838 1.00 55.50 122 GLY A CA 1
ATOM 963 C C . GLY A 1 122 ? -0.699 -13.206 18.587 1.00 55.50 122 GLY A C 1
ATOM 964 O O . GLY A 1 122 ? -1.583 -12.889 19.390 1.00 55.50 122 GLY A O 1
ATOM 965 N N . ASN A 1 123 ? -0.445 -12.495 17.481 1.00 58.00 123 ASN A N 1
ATOM 966 C CA . ASN A 1 123 ? -1.163 -11.288 17.033 1.00 58.00 123 ASN A CA 1
ATOM 967 C C . ASN A 1 123 ? -1.965 -11.480 15.729 1.00 58.00 123 ASN A C 1
ATOM 969 O O . ASN A 1 123 ? -2.486 -10.516 15.167 1.00 58.00 123 ASN A O 1
ATOM 973 N N . LEU A 1 124 ? -2.096 -12.720 15.261 1.00 60.62 124 LEU A N 1
ATOM 974 C CA . LEU A 1 124 ? -2.960 -13.070 14.138 1.00 60.62 124 LEU A CA 1
ATOM 975 C C . LEU A 1 124 ? -4.427 -13.209 14.593 1.00 60.62 124 LEU A C 1
ATOM 977 O O . LEU A 1 124 ? -4.683 -13.582 15.746 1.00 60.62 124 LEU A O 1
ATOM 981 N N . PRO A 1 125 ? -5.407 -12.942 13.708 1.00 56.72 125 PRO A N 1
ATOM 982 C CA . PRO A 1 125 ? -6.781 -13.360 13.940 1.00 56.72 125 PRO A CA 1
ATOM 983 C C . PRO A 1 125 ? -6.794 -14.883 14.138 1.00 56.72 125 PRO A C 1
ATOM 985 O O . PRO A 1 125 ? -6.033 -15.584 13.465 1.00 56.72 125 PRO A O 1
ATOM 988 N N . PRO A 1 126 ? -7.623 -15.430 15.043 1.00 53.38 126 PRO A N 1
ATOM 989 C CA . PRO A 1 126 ? -7.763 -16.874 15.129 1.00 53.38 126 PRO A CA 1
ATOM 990 C C . PRO A 1 126 ? -8.204 -17.412 13.752 1.00 53.38 126 PRO A C 1
ATOM 992 O O . PRO A 1 126 ? -9.050 -16.782 13.113 1.00 53.38 126 PRO A O 1
ATOM 995 N N . PRO A 1 127 ? -7.638 -18.538 13.280 1.00 46.88 127 PRO A N 1
ATOM 996 C CA . PRO A 1 127 ? -7.804 -19.043 11.917 1.00 46.88 127 PRO A CA 1
ATOM 997 C C . PRO A 1 127 ? -9.168 -19.720 11.737 1.00 46.88 127 PRO A C 1
ATOM 999 O O . PRO A 1 127 ? -9.253 -20.896 11.398 1.00 46.88 127 PRO A O 1
ATOM 1002 N N . TYR A 1 128 ? -10.250 -18.992 12.004 1.00 45.00 128 TYR A N 1
ATOM 1003 C CA . TYR A 1 128 ? -11.607 -19.419 11.699 1.00 45.00 128 TYR A CA 1
ATOM 1004 C C . TYR A 1 128 ? -12.045 -18.739 10.398 1.00 45.00 128 TYR A C 1
ATOM 1006 O O . TYR A 1 128 ? -12.598 -17.641 10.463 1.00 45.00 128 TYR A O 1
ATOM 1014 N N . PRO A 1 129 ? -11.820 -19.364 9.226 1.00 43.75 129 PRO A N 1
ATOM 1015 C CA . PRO A 1 129 ? -12.370 -18.881 7.957 1.00 43.75 129 PRO A CA 1
ATOM 1016 C C . PRO A 1 129 ? -13.908 -18.777 7.980 1.00 43.75 129 PRO A C 1
ATOM 1018 O O . PRO A 1 129 ? -14.463 -17.942 7.276 1.00 43.75 129 PRO A O 1
ATOM 1021 N N . ASP A 1 130 ? -14.574 -19.531 8.865 1.00 42.47 130 ASP A N 1
ATOM 1022 C CA . ASP A 1 130 ? -16.031 -19.514 9.082 1.00 42.47 130 ASP A CA 1
ATOM 1023 C C . ASP A 1 130 ? -16.464 -18.768 10.366 1.00 42.47 130 ASP A C 1
ATOM 1025 O O . ASP A 1 130 ? -17.620 -18.838 10.792 1.00 42.47 130 ASP A O 1
ATOM 1029 N N . GLY A 1 131 ? -15.532 -18.084 11.041 1.00 47.47 131 GLY A N 1
ATOM 1030 C CA . GLY A 1 131 ? -15.820 -17.316 12.253 1.00 47.47 131 GLY A CA 1
ATOM 1031 C C . GLY A 1 131 ? -16.567 -16.013 11.945 1.00 47.47 131 GLY A C 1
ATOM 1032 O O . GLY A 1 131 ? -16.467 -15.487 10.836 1.00 47.47 131 GLY A O 1
ATOM 1033 N N . PRO A 1 132 ? -17.3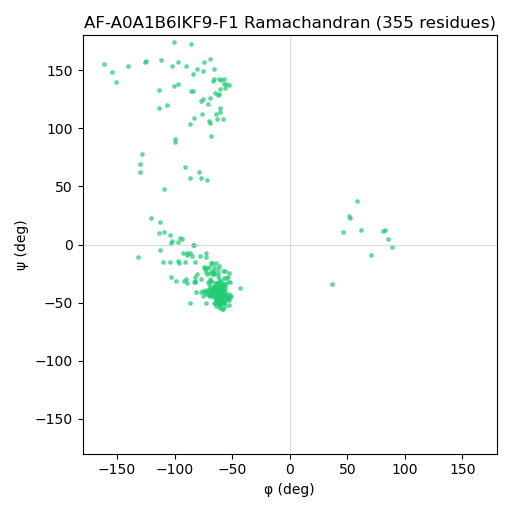09 -15.434 12.909 1.00 50.00 132 PRO A N 1
ATOM 1034 C CA . PRO A 1 132 ? -17.952 -14.147 12.695 1.00 50.00 132 PRO A CA 1
ATOM 1035 C C . PRO A 1 132 ? -16.883 -13.094 12.393 1.00 50.00 132 PRO A C 1
ATOM 1037 O O . PRO A 1 132 ? -16.031 -12.806 13.234 1.00 50.00 132 PRO A O 1
ATOM 1040 N N . VAL A 1 133 ? -16.939 -12.504 11.196 1.00 60.78 133 VAL A N 1
ATOM 1041 C CA . VAL A 1 133 ? -16.141 -11.325 10.854 1.00 60.78 133 VAL A CA 1
ATOM 1042 C C . VAL A 1 133 ? -16.493 -10.239 11.866 1.00 60.78 133 VAL A C 1
ATOM 1044 O O . VAL A 1 133 ? -17.604 -9.702 11.865 1.00 60.78 133 VAL A O 1
ATOM 1047 N N . PHE A 1 134 ? -15.566 -9.952 12.779 1.00 71.62 134 PHE A N 1
ATOM 1048 C CA . PHE A 1 134 ? -15.729 -8.884 13.755 1.00 71.62 134 PHE A CA 1
ATOM 1049 C C . PHE A 1 134 ? -15.677 -7.553 13.016 1.00 71.62 134 PHE A C 1
ATOM 1051 O O . PHE A 1 134 ? -14.603 -7.022 12.779 1.00 71.62 134 PHE A O 1
ATOM 1058 N N . ASN A 1 135 ? -16.836 -7.028 12.624 1.00 81.38 135 ASN A N 1
ATOM 1059 C CA . ASN A 1 135 ? -16.908 -5.710 12.010 1.00 81.38 135 ASN A CA 1
ATOM 1060 C C . ASN A 1 135 ? -16.603 -4.651 13.075 1.00 81.38 135 ASN A C 1
ATOM 1062 O O . ASN A 1 135 ? -17.424 -4.398 13.964 1.00 81.38 135 ASN A O 1
ATOM 1066 N N . THR A 1 136 ? -15.413 -4.060 13.001 1.00 89.81 136 THR A N 1
ATOM 1067 C CA . THR A 1 136 ? -14.986 -3.016 13.938 1.00 89.81 136 THR A CA 1
ATOM 1068 C C . THR A 1 136 ? -15.214 -1.604 13.398 1.00 89.81 136 THR A C 1
ATOM 1070 O O . THR A 1 136 ? -15.265 -0.658 14.188 1.00 89.81 136 THR A O 1
ATOM 1073 N N . GLY A 1 137 ? -15.450 -1.458 12.090 1.00 90.75 137 GLY A N 1
ATOM 1074 C CA . GLY A 1 137 ? -15.590 -0.183 11.383 1.00 90.75 137 GLY A CA 1
ATOM 1075 C C . GLY A 1 137 ? -14.252 0.478 11.033 1.00 90.75 137 GLY A C 1
ATOM 1076 O O . GLY A 1 137 ? -14.211 1.647 10.642 1.00 90.75 137 GLY A O 1
ATOM 1077 N N . ALA A 1 138 ? -13.146 -0.246 11.180 1.00 94.06 138 ALA A N 1
ATOM 1078 C CA . ALA A 1 138 ? -11.792 0.255 11.033 1.00 94.06 138 ALA A CA 1
ATOM 1079 C C . ALA A 1 138 ? -11.473 0.660 9.592 1.00 94.06 138 ALA A C 1
ATOM 1081 O O . ALA A 1 138 ? -10.919 1.738 9.377 1.00 94.06 138 ALA A O 1
ATOM 1082 N N . ALA A 1 139 ? -11.901 -0.136 8.607 1.00 91.81 139 ALA A N 1
ATOM 1083 C CA . ALA A 1 139 ? -11.747 0.204 7.191 1.00 91.81 139 ALA A CA 1
ATOM 1084 C C . ALA A 1 139 ? -12.485 1.507 6.827 1.00 91.81 139 ALA A C 1
ATOM 1086 O O . ALA A 1 139 ? -11.952 2.360 6.123 1.00 91.81 139 ALA A O 1
ATOM 1087 N N . GLU A 1 140 ? -13.696 1.711 7.356 1.00 91.31 140 GLU A N 1
ATOM 1088 C CA . GLU A 1 140 ? -14.459 2.946 7.134 1.00 91.31 140 GLU A CA 1
ATOM 1089 C C . GLU A 1 140 ? -13.800 4.164 7.789 1.00 91.31 140 GLU A C 1
ATOM 1091 O O . GLU A 1 140 ? -13.739 5.234 7.180 1.00 91.31 140 GLU A O 1
ATOM 1096 N N . CYS A 1 141 ? -13.261 4.005 8.999 1.00 94.88 141 CYS A N 1
ATOM 1097 C CA . CYS A 1 141 ? -12.495 5.057 9.658 1.00 94.88 141 CYS A CA 1
ATOM 1098 C C . CYS A 1 141 ? -11.215 5.399 8.874 1.00 94.88 141 CYS A C 1
ATOM 1100 O O . CYS A 1 141 ? -10.920 6.576 8.669 1.00 94.88 141 CYS A O 1
ATOM 1102 N N . MET A 1 142 ? -10.484 4.392 8.387 1.00 95.56 142 MET A N 1
ATOM 1103 C CA . MET A 1 142 ? -9.244 4.587 7.628 1.00 95.56 142 MET A CA 1
ATOM 1104 C C . MET A 1 142 ? -9.485 5.203 6.241 1.00 95.56 142 MET A C 1
ATOM 1106 O O . MET A 1 142 ? -8.606 5.877 5.704 1.00 95.56 142 MET A O 1
ATOM 1110 N N . ARG A 1 143 ? -10.679 5.048 5.652 1.00 93.31 143 ARG A N 1
ATOM 1111 C CA . ARG A 1 143 ? -11.030 5.620 4.335 1.00 93.31 143 ARG A CA 1
ATOM 1112 C C . ARG A 1 143 ? -10.832 7.135 4.272 1.00 93.31 143 ARG A C 1
ATOM 1114 O O . ARG A 1 143 ? -10.436 7.663 3.235 1.00 93.31 143 ARG A O 1
ATOM 1121 N N . GLN A 1 144 ? -11.061 7.832 5.384 1.00 93.69 144 GLN A N 1
ATOM 1122 C CA . GLN A 1 144 ? -10.871 9.285 5.494 1.00 93.69 144 GLN A CA 1
ATOM 1123 C C . GLN A 1 144 ? -9.392 9.702 5.399 1.00 93.69 144 GLN A C 1
ATOM 1125 O O . GLN A 1 144 ? -9.094 10.864 5.141 1.00 93.69 144 GLN A O 1
ATOM 1130 N N . HIS A 1 145 ? -8.480 8.742 5.557 1.00 95.69 145 HIS A N 1
ATOM 1131 C CA . HIS A 1 145 ? -7.029 8.907 5.564 1.00 95.69 145 HIS A CA 1
ATOM 1132 C C . HIS A 1 145 ? -6.356 8.249 4.351 1.00 95.69 145 HIS A C 1
ATOM 1134 O O . HIS A 1 145 ? -5.152 7.999 4.360 1.00 95.69 145 HIS A O 1
ATOM 1140 N N . LEU A 1 146 ? -7.114 7.972 3.281 1.00 94.31 146 LEU A N 1
ATOM 1141 C CA . LEU A 1 146 ? -6.575 7.336 2.075 1.00 94.31 146 LEU A CA 1
ATOM 1142 C C . LEU A 1 146 ? -5.444 8.159 1.430 1.00 94.31 146 LEU A C 1
ATOM 1144 O O . LEU A 1 146 ? -4.482 7.581 0.935 1.00 94.31 146 LEU A O 1
ATOM 1148 N N . SER A 1 147 ? -5.527 9.494 1.481 1.00 94.38 147 SER A N 1
ATOM 1149 C CA . SER A 1 147 ? -4.443 10.374 1.014 1.00 94.38 147 SER A CA 1
ATOM 1150 C C . SER A 1 147 ? -3.170 10.182 1.835 1.00 94.38 147 SER A C 1
ATOM 1152 O O . SER A 1 147 ? -2.105 9.999 1.262 1.00 94.38 147 SER A O 1
ATOM 1154 N N . ASP A 1 148 ? -3.286 10.137 3.167 1.00 95.62 148 ASP A N 1
ATOM 1155 C CA . ASP A 1 148 ? -2.136 9.941 4.057 1.00 95.62 148 ASP A CA 1
ATOM 1156 C C . ASP A 1 148 ? -1.464 8.572 3.802 1.00 95.62 148 ASP A C 1
ATOM 1158 O O . ASP A 1 148 ? -0.241 8.445 3.868 1.00 95.62 148 ASP A O 1
ATOM 1162 N N . ALA A 1 149 ? -2.253 7.545 3.462 1.00 96.06 149 ALA A N 1
ATOM 1163 C CA . ALA A 1 149 ? -1.746 6.231 3.066 1.00 96.06 149 ALA A CA 1
ATOM 1164 C C . ALA A 1 149 ? -0.994 6.265 1.721 1.00 96.06 149 ALA A C 1
ATOM 1166 O O . ALA A 1 149 ? 0.086 5.683 1.611 1.00 96.06 149 ALA A O 1
ATOM 1167 N N . LEU A 1 150 ? -1.527 6.959 0.710 1.00 95.25 150 LEU A N 1
ATOM 1168 C CA . LEU A 1 150 ? -0.859 7.136 -0.587 1.00 95.25 150 LEU A CA 1
ATOM 1169 C C . LEU A 1 150 ? 0.452 7.927 -0.447 1.00 95.25 150 LEU A C 1
ATOM 1171 O O . LEU A 1 150 ? 1.468 7.532 -1.022 1.00 95.25 150 LEU A O 1
ATOM 1175 N N . ASP A 1 151 ? 0.455 8.980 0.373 1.00 94.31 151 ASP A N 1
ATOM 1176 C CA . ASP A 1 151 ? 1.642 9.788 0.672 1.00 94.31 151 ASP A CA 1
ATOM 1177 C C . ASP A 1 151 ? 2.724 8.964 1.391 1.00 94.31 151 ASP A C 1
ATOM 1179 O O . ASP A 1 151 ? 3.916 9.059 1.091 1.00 94.31 151 ASP A O 1
ATOM 1183 N N . PHE A 1 152 ? 2.321 8.081 2.307 1.00 93.75 152 PHE A N 1
ATOM 1184 C CA . PHE A 1 152 ? 3.243 7.157 2.967 1.00 93.75 152 PHE A CA 1
ATOM 1185 C C . PHE A 1 152 ? 3.900 6.173 1.983 1.00 93.75 152 PHE A C 1
ATOM 1187 O O . PHE A 1 152 ? 5.100 5.880 2.090 1.00 93.75 152 PHE A O 1
ATOM 1194 N N . LEU A 1 153 ? 3.133 5.657 1.016 1.00 94.38 153 LEU A N 1
ATOM 1195 C CA . LEU A 1 153 ? 3.645 4.746 -0.010 1.00 94.38 153 LEU A CA 1
ATOM 1196 C C . LEU A 1 153 ? 4.619 5.453 -0.960 1.00 94.38 153 LEU A C 1
ATOM 1198 O O . LEU A 1 153 ? 5.671 4.879 -1.277 1.00 94.38 153 LEU A O 1
ATOM 1202 N N . SER A 1 154 ? 4.314 6.692 -1.353 1.00 91.81 154 SER A N 1
ATOM 1203 C CA . SER A 1 154 ? 5.131 7.486 -2.276 1.00 91.81 154 SER A CA 1
ATOM 1204 C C . SER A 1 154 ? 6.456 7.965 -1.657 1.00 91.81 154 SER A C 1
ATOM 1206 O O . SER A 1 154 ? 7.477 7.990 -2.356 1.00 91.81 154 SER A O 1
ATOM 1208 N N . ASP A 1 155 ? 6.504 8.238 -0.342 1.00 88.50 155 ASP A N 1
ATOM 1209 C CA . ASP A 1 155 ? 7.721 8.707 0.346 1.00 88.50 155 ASP A CA 1
ATOM 1210 C C . ASP A 1 155 ? 8.868 7.677 0.231 1.00 88.50 155 ASP A C 1
ATOM 1212 O O . ASP A 1 155 ? 8.828 6.553 0.752 1.00 88.50 155 ASP A O 1
ATOM 1216 N N . PHE A 1 156 ? 9.922 8.078 -0.487 1.00 80.94 156 PHE A N 1
ATOM 1217 C CA . PHE A 1 156 ? 11.147 7.307 -0.711 1.00 80.94 156 PHE A CA 1
ATOM 1218 C C . PHE A 1 156 ? 11.927 7.042 0.572 1.00 80.94 156 PHE A C 1
ATOM 1220 O O . PHE A 1 156 ? 12.463 5.952 0.761 1.00 80.94 156 PHE A O 1
ATOM 1227 N N . HIS A 1 157 ? 11.956 8.013 1.476 1.00 81.69 157 HIS A N 1
ATOM 1228 C CA . HIS A 1 157 ? 12.784 7.967 2.671 1.00 81.69 157 HIS A CA 1
ATOM 1229 C C . HIS A 1 157 ? 12.106 7.258 3.839 1.00 81.69 157 HIS A C 1
ATOM 1231 O O . HIS A 1 157 ? 12.753 7.031 4.859 1.00 81.69 157 HIS A O 1
ATOM 1237 N N . THR A 1 158 ? 10.825 6.905 3.717 1.00 76.75 158 THR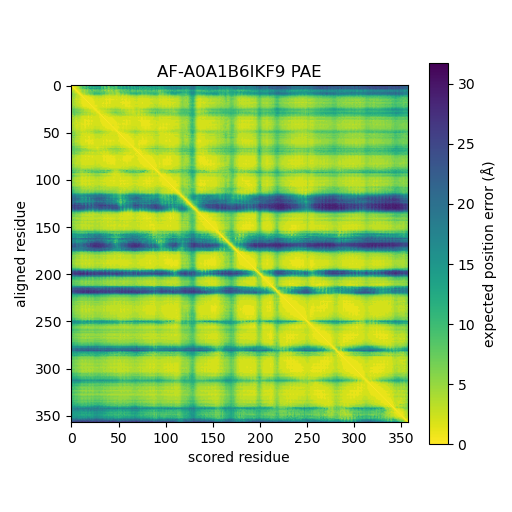 A N 1
ATOM 1238 C CA . THR A 1 158 ? 10.058 6.235 4.773 1.00 76.75 158 THR A CA 1
ATOM 1239 C C . THR A 1 158 ? 10.754 4.988 5.301 1.00 76.75 158 THR A C 1
ATOM 1241 O O . THR A 1 158 ? 10.915 4.873 6.510 1.00 76.75 158 THR A O 1
ATOM 1244 N N . LEU A 1 159 ? 11.240 4.100 4.426 1.00 70.25 159 LEU A N 1
ATOM 1245 C CA . LEU A 1 159 ? 11.896 2.855 4.851 1.00 70.25 159 LEU A CA 1
ATOM 1246 C C . LEU A 1 159 ? 13.142 3.131 5.708 1.00 70.25 159 LEU A C 1
ATOM 1248 O O . LEU A 1 159 ? 13.288 2.565 6.784 1.00 70.25 159 LEU A O 1
ATOM 1252 N N . GLY A 1 160 ? 13.978 4.087 5.292 1.00 63.19 160 GLY A N 1
ATOM 1253 C CA . GLY A 1 160 ? 15.164 4.490 6.054 1.00 63.19 160 GLY A CA 1
ATOM 1254 C C . GLY A 1 160 ? 14.858 5.282 7.332 1.00 63.19 160 GLY A C 1
ATOM 1255 O O . GLY A 1 160 ? 15.705 5.352 8.216 1.00 63.19 160 GLY A O 1
ATOM 1256 N N . LYS A 1 161 ? 13.664 5.882 7.442 1.00 64.69 161 LYS A N 1
ATOM 1257 C CA . LYS A 1 161 ? 13.221 6.688 8.593 1.00 64.69 161 LYS A CA 1
ATOM 1258 C C . LYS A 1 161 ? 12.469 5.874 9.644 1.00 64.69 161 LYS A C 1
ATOM 1260 O O . LYS A 1 161 ? 12.588 6.190 10.820 1.00 64.69 161 LYS A O 1
ATOM 1265 N N . ILE A 1 162 ? 11.742 4.821 9.263 1.00 65.75 162 ILE A N 1
ATOM 1266 C CA . ILE A 1 162 ? 11.088 3.898 10.215 1.00 65.75 162 ILE A CA 1
ATOM 1267 C C . ILE A 1 162 ? 12.119 3.348 11.222 1.00 65.75 162 ILE A C 1
ATOM 1269 O O . ILE A 1 162 ? 11.820 3.248 12.410 1.00 65.75 162 ILE A O 1
ATOM 1273 N N . LYS A 1 163 ? 13.371 3.186 10.773 1.00 59.00 163 LYS A N 1
ATOM 1274 C CA . LYS A 1 163 ? 14.569 2.899 11.576 1.00 59.00 163 LYS A CA 1
ATOM 1275 C C . LYS A 1 163 ? 14.712 3.710 12.876 1.00 59.00 163 LYS A C 1
ATOM 1277 O O . LYS A 1 163 ? 15.216 3.178 13.856 1.00 59.00 163 LYS A O 1
ATOM 1282 N N . SER A 1 164 ? 14.329 4.992 12.909 1.00 52.91 164 SER A N 1
ATOM 1283 C CA . SER A 1 164 ? 14.600 5.878 14.059 1.00 52.91 164 SER A CA 1
ATOM 1284 C C . SER A 1 164 ? 13.448 6.028 15.051 1.00 52.91 164 SER A C 1
ATOM 1286 O O . SER A 1 164 ? 13.657 6.563 16.137 1.00 52.91 164 SER A O 1
ATOM 12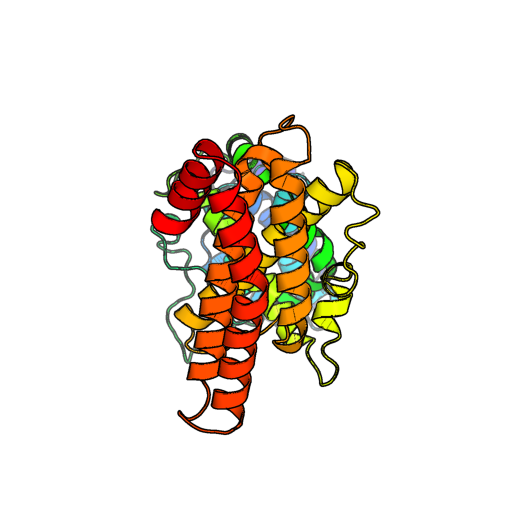88 N N . TYR A 1 165 ? 12.235 5.619 14.679 1.00 59.94 165 TYR A N 1
ATOM 1289 C CA . TYR A 1 165 ? 11.025 5.909 15.463 1.00 59.94 165 TYR A CA 1
ATOM 1290 C C . TYR A 1 165 ? 10.434 4.663 16.130 1.00 59.94 165 TYR A C 1
ATOM 1292 O O . TYR A 1 165 ? 9.647 4.768 17.063 1.00 59.94 165 TYR A O 1
ATOM 1300 N N . CYS A 1 166 ? 10.851 3.479 15.707 1.00 59.12 166 CYS A N 1
ATOM 1301 C CA . CYS A 1 166 ? 10.477 2.209 16.306 1.00 59.12 166 CYS A CA 1
ATOM 1302 C C . CYS A 1 166 ? 11.143 2.017 17.683 1.00 59.12 166 CYS A C 1
ATOM 1304 O O . CYS A 1 166 ? 12.368 2.058 17.812 1.00 59.12 166 CYS A O 1
ATOM 1306 N N . LYS A 1 167 ? 10.345 1.834 18.747 1.00 61.59 167 LYS A N 1
ATOM 1307 C CA . LYS A 1 167 ? 10.843 1.674 20.132 1.00 61.59 167 LYS A CA 1
ATOM 1308 C C . LYS A 1 167 ? 11.361 0.253 20.392 1.00 61.59 167 LYS A C 1
ATOM 1310 O O . LYS A 1 167 ? 10.792 -0.428 21.235 1.00 61.59 167 LYS A O 1
ATOM 1315 N N . GLY A 1 168 ? 12.400 -0.193 19.679 1.00 51.88 168 GLY A N 1
ATOM 1316 C CA . GLY A 1 168 ? 13.341 -1.269 20.055 1.00 51.88 168 GLY A CA 1
ATOM 1317 C C . GLY A 1 168 ? 12.809 -2.604 20.613 1.00 51.88 168 GLY A C 1
ATOM 1318 O O . GLY A 1 168 ? 13.602 -3.390 21.123 1.00 51.88 168 GLY A O 1
ATOM 1319 N N . MET A 1 169 ? 11.508 -2.888 20.555 1.00 49.56 169 MET A N 1
ATOM 1320 C CA . MET A 1 169 ? 10.896 -4.109 21.077 1.00 49.56 169 MET A CA 1
ATOM 1321 C C . MET A 1 169 ? 10.881 -5.134 19.942 1.00 49.56 169 MET A C 1
ATOM 1323 O O . MET A 1 169 ? 9.845 -5.439 19.353 1.00 49.56 169 MET A O 1
ATOM 1327 N N . THR A 1 170 ? 12.081 -5.562 19.560 1.00 50.22 17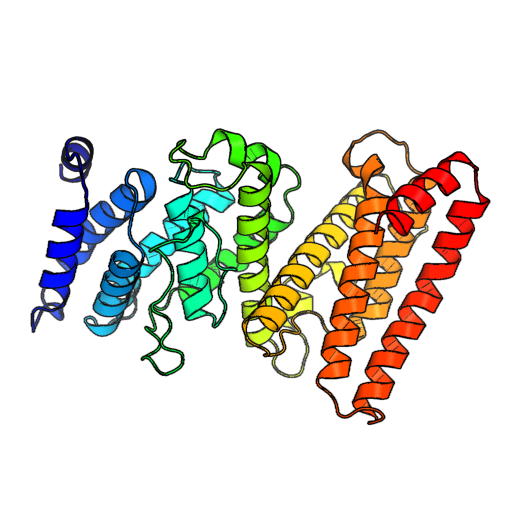0 THR A N 1
ATOM 1328 C CA . THR A 1 170 ? 12.345 -6.357 18.364 1.00 50.22 170 THR A CA 1
ATOM 1329 C C . THR A 1 170 ? 11.777 -7.765 18.513 1.00 50.22 170 THR A C 1
ATOM 1331 O O . THR A 1 170 ? 12.336 -8.625 19.190 1.00 50.22 170 THR A O 1
ATOM 1334 N N . VAL A 1 171 ? 10.660 -8.034 17.837 1.00 48.47 171 VAL A N 1
ATOM 1335 C CA . VAL A 1 171 ? 10.192 -9.405 17.608 1.00 48.47 171 VAL A CA 1
ATOM 1336 C C . VAL A 1 171 ? 10.592 -9.808 16.191 1.00 48.47 171 VAL A C 1
ATOM 1338 O O . VAL A 1 171 ? 9.856 -9.609 15.234 1.00 48.47 171 VAL A O 1
ATOM 1341 N N . GLY A 1 172 ? 11.802 -10.349 16.061 1.00 50.75 172 GLY A N 1
ATOM 1342 C CA . GLY A 1 172 ? 12.160 -11.342 15.039 1.00 50.75 172 GLY A CA 1
ATOM 1343 C C . GLY A 1 172 ? 12.270 -10.932 13.562 1.00 50.75 172 GLY A C 1
ATOM 1344 O O . GLY A 1 172 ? 12.754 -11.753 12.787 1.00 50.75 172 GLY A O 1
ATOM 1345 N N . LEU A 1 173 ? 11.876 -9.728 13.134 1.00 53.56 173 LEU A N 1
ATOM 1346 C CA . LEU A 1 173 ? 12.128 -9.252 11.763 1.00 53.56 173 LEU A CA 1
ATOM 1347 C C . LEU A 1 173 ? 13.375 -8.367 11.713 1.00 53.56 173 LEU A C 1
ATOM 1349 O O . LEU A 1 173 ? 13.575 -7.524 12.586 1.00 53.56 173 LEU A O 1
ATOM 1353 N N . ASN A 1 174 ? 14.208 -8.547 10.681 1.00 60.56 174 ASN A N 1
ATOM 1354 C CA . ASN A 1 174 ? 15.282 -7.594 10.415 1.00 60.56 174 ASN A CA 1
ATOM 1355 C C . ASN A 1 174 ? 14.678 -6.233 10.007 1.00 60.56 174 ASN A C 1
ATOM 1357 O O . ASN A 1 174 ? 13.569 -6.157 9.466 1.00 60.56 174 ASN A O 1
ATOM 1361 N N . GLU A 1 175 ? 15.400 -5.155 10.302 1.00 59.12 175 GLU A N 1
ATOM 1362 C CA . GLU A 1 175 ? 14.930 -3.774 10.118 1.00 59.12 175 GLU A CA 1
ATOM 1363 C C . GLU A 1 175 ? 14.517 -3.483 8.662 1.00 59.12 175 GLU A C 1
ATOM 1365 O O . GLU A 1 175 ? 13.536 -2.776 8.419 1.00 59.12 175 GLU A O 1
ATOM 1370 N N . ASP A 1 176 ? 15.205 -4.103 7.699 1.00 62.69 176 ASP A N 1
ATOM 1371 C CA . ASP A 1 176 ? 14.935 -3.963 6.265 1.00 62.69 176 ASP A CA 1
ATOM 1372 C C . ASP A 1 176 ? 13.597 -4.607 5.848 1.00 62.69 176 ASP A C 1
ATOM 1374 O O . ASP A 1 176 ? 12.905 -4.106 4.957 1.00 62.69 176 ASP A O 1
ATOM 1378 N N . THR A 1 177 ? 13.172 -5.677 6.530 1.00 75.12 177 THR A N 1
ATOM 1379 C CA . THR A 1 177 ? 11.915 -6.389 6.239 1.00 75.12 177 THR A CA 1
ATOM 1380 C C . THR A 1 177 ? 10.706 -5.705 6.873 1.00 75.12 177 THR A C 1
ATOM 1382 O O . THR A 1 177 ? 9.613 -5.736 6.296 1.00 75.12 177 THR A O 1
ATOM 1385 N N . LEU A 1 178 ? 10.866 -5.050 8.030 1.00 79.12 178 LEU A N 1
ATOM 1386 C CA . LEU A 1 178 ? 9.754 -4.385 8.720 1.00 79.12 178 LEU A CA 1
ATOM 1387 C C . LEU A 1 178 ? 9.149 -3.272 7.858 1.00 79.12 178 LEU A C 1
ATOM 1389 O O . LEU A 1 178 ? 7.946 -3.274 7.601 1.00 79.12 178 LEU A O 1
ATOM 1393 N N . GLY A 1 179 ? 9.978 -2.347 7.365 1.00 83.56 179 GLY A N 1
ATOM 1394 C CA . GLY A 1 179 ? 9.504 -1.241 6.532 1.00 83.56 179 GLY A CA 1
ATOM 1395 C C . GLY A 1 179 ? 8.801 -1.729 5.260 1.00 83.56 179 GLY A C 1
ATOM 1396 O O . GLY A 1 179 ? 7.752 -1.195 4.888 1.00 83.56 179 GLY A O 1
ATOM 1397 N N . GLY A 1 180 ? 9.345 -2.772 4.623 1.00 86.50 180 GLY A N 1
ATOM 1398 C CA . GLY A 1 180 ? 8.729 -3.416 3.462 1.00 86.50 180 GLY A CA 1
ATOM 1399 C C . GLY A 1 180 ? 7.371 -4.040 3.789 1.00 86.50 180 GLY A C 1
ATOM 1400 O O . GLY A 1 180 ? 6.408 -3.827 3.053 1.00 86.50 180 GLY A O 1
ATOM 1401 N N . THR A 1 181 ? 7.261 -4.726 4.929 1.00 87.12 181 THR A N 1
ATOM 1402 C CA . THR A 1 181 ? 6.004 -5.329 5.409 1.00 87.12 181 THR A CA 1
ATOM 1403 C C . THR A 1 181 ? 4.944 -4.263 5.691 1.00 87.12 181 THR A C 1
ATOM 1405 O O . THR A 1 181 ? 3.797 -4.411 5.274 1.00 87.12 181 THR A O 1
ATOM 1408 N N . LEU A 1 182 ? 5.326 -3.150 6.329 1.00 89.56 182 LEU A N 1
ATOM 1409 C CA . LEU A 1 182 ? 4.423 -2.026 6.597 1.00 89.56 182 LEU A CA 1
ATOM 1410 C C . LEU A 1 182 ? 3.908 -1.399 5.295 1.00 89.56 182 LEU A C 1
ATOM 1412 O O . LEU A 1 182 ? 2.699 -1.227 5.132 1.00 89.56 182 LEU A O 1
ATOM 1416 N N . LYS A 1 183 ? 4.799 -1.098 4.337 1.00 91.69 183 LYS A N 1
ATOM 1417 C CA . LYS A 1 183 ? 4.389 -0.576 3.023 1.00 91.69 183 LYS A CA 1
ATOM 1418 C C . LYS A 1 183 ? 3.512 -1.563 2.263 1.00 91.69 183 LYS A C 1
ATOM 1420 O O . LYS A 1 183 ? 2.504 -1.146 1.706 1.00 91.69 183 LYS A O 1
ATOM 1425 N N . SER A 1 184 ? 3.847 -2.851 2.280 1.00 91.88 184 SER A N 1
ATOM 1426 C CA . SER A 1 184 ? 3.035 -3.890 1.644 1.00 91.88 184 SER A CA 1
ATOM 1427 C C . SER A 1 184 ? 1.626 -3.954 2.245 1.00 91.88 184 SER A C 1
ATOM 1429 O O . SER A 1 184 ? 0.651 -3.966 1.499 1.00 91.88 184 SER A O 1
ATOM 1431 N N . GLY A 1 185 ? 1.498 -3.890 3.573 1.00 93.31 185 GLY A N 1
ATOM 1432 C CA . GLY A 1 185 ? 0.201 -3.876 4.252 1.00 93.31 185 GLY A CA 1
ATOM 1433 C C . GLY A 1 185 ? -0.648 -2.643 3.947 1.00 93.31 185 GLY A C 1
ATOM 1434 O O . GLY A 1 185 ? -1.830 -2.770 3.631 1.00 93.31 185 GLY A O 1
ATOM 1435 N N . ILE A 1 186 ? -0.052 -1.445 3.975 1.00 95.75 186 ILE A N 1
ATOM 1436 C CA . ILE A 1 186 ? -0.756 -0.215 3.578 1.00 95.75 186 ILE A CA 1
ATOM 1437 C C . ILE A 1 186 ? -1.154 -0.271 2.100 1.00 95.75 186 ILE A C 1
ATOM 1439 O O . ILE A 1 186 ? -2.276 0.093 1.756 1.00 95.75 186 ILE A O 1
ATOM 1443 N N . ALA A 1 187 ? -0.280 -0.768 1.224 1.00 96.69 187 ALA A N 1
ATOM 1444 C CA . ALA A 1 187 ? -0.591 -0.911 -0.192 1.00 96.69 187 ALA A CA 1
ATOM 1445 C C . ALA A 1 187 ? -1.720 -1.914 -0.447 1.00 96.69 187 ALA A C 1
ATOM 1447 O O . ALA A 1 187 ? -2.587 -1.653 -1.277 1.00 96.69 187 ALA A O 1
ATOM 1448 N N . GLN A 1 188 ? -1.753 -3.021 0.298 1.00 95.50 188 GLN A N 1
ATOM 1449 C CA . GLN A 1 188 ? -2.848 -3.985 0.245 1.00 95.50 188 GLN A CA 1
ATOM 1450 C C . GLN A 1 188 ? -4.176 -3.337 0.660 1.00 95.50 188 GLN A C 1
ATOM 1452 O O . GLN A 1 188 ? -5.184 -3.517 -0.019 1.00 95.50 188 GLN A O 1
ATOM 1457 N N . TYR A 1 189 ? -4.180 -2.529 1.725 1.00 95.38 189 TYR A N 1
ATOM 1458 C CA . TYR A 1 189 ? -5.364 -1.769 2.131 1.00 95.38 189 TYR A CA 1
ATOM 1459 C C . TYR A 1 189 ? -5.823 -0.797 1.033 1.00 95.38 189 TYR A C 1
ATOM 1461 O O . TYR A 1 189 ? -6.999 -0.793 0.672 1.00 95.38 189 TYR A O 1
ATOM 1469 N N . VAL A 1 190 ? -4.902 -0.009 0.462 1.00 96.38 190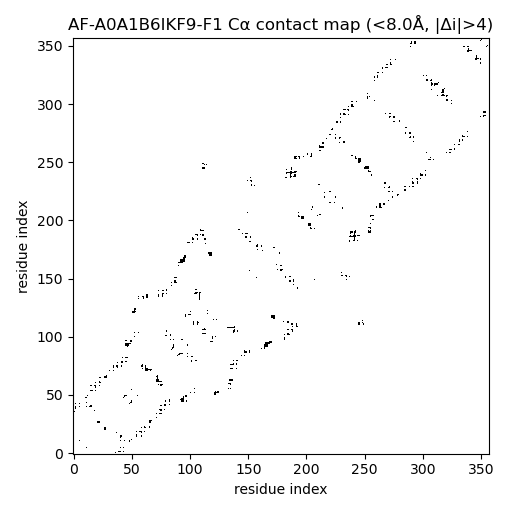 VAL A N 1
ATOM 1470 C CA . VAL A 1 190 ? -5.213 0.936 -0.626 1.00 96.38 190 VAL A CA 1
ATOM 1471 C C . VAL A 1 190 ? -5.799 0.199 -1.835 1.00 96.38 190 VAL A C 1
ATOM 1473 O O . VAL A 1 190 ? -6.804 0.645 -2.383 1.00 96.38 190 VAL A O 1
ATOM 1476 N N . ALA A 1 191 ? -5.226 -0.946 -2.218 1.00 95.50 191 ALA A N 1
ATOM 1477 C CA . ALA A 1 191 ? -5.728 -1.779 -3.310 1.00 95.50 191 ALA A CA 1
ATOM 1478 C C . ALA A 1 191 ? -7.173 -2.247 -3.061 1.00 95.50 191 ALA A C 1
ATOM 1480 O O . ALA A 1 191 ? -8.042 -2.076 -3.919 1.00 95.50 191 ALA A O 1
ATOM 1481 N N . LEU A 1 192 ? -7.457 -2.772 -1.866 1.00 93.31 192 LEU A N 1
ATOM 1482 C CA . LEU A 1 192 ? -8.799 -3.220 -1.483 1.00 93.31 192 LEU A CA 1
ATOM 1483 C C . LEU A 1 192 ? -9.808 -2.066 -1.445 1.00 93.31 192 LEU A C 1
ATOM 1485 O O . LEU A 1 192 ? -10.937 -2.210 -1.913 1.00 93.31 192 LEU A O 1
ATOM 1489 N N . GLU A 1 193 ? -9.409 -0.901 -0.940 1.00 92.50 193 GLU A N 1
ATOM 1490 C CA . GLU A 1 193 ? -10.275 0.278 -0.880 1.00 92.50 193 GLU A CA 1
ATOM 1491 C C . GLU A 1 193 ? -10.564 0.847 -2.283 1.00 92.50 193 GLU A C 1
ATOM 1493 O O . GLU A 1 193 ? -11.702 1.215 -2.587 1.00 92.50 193 GLU A O 1
ATOM 1498 N N . MET A 1 194 ? -9.575 0.840 -3.184 1.00 92.44 194 MET A N 1
ATOM 1499 C CA . MET A 1 194 ? -9.772 1.195 -4.594 1.00 92.44 194 MET A CA 1
ATOM 1500 C C . MET A 1 194 ? -10.728 0.223 -5.297 1.00 92.44 194 MET A C 1
ATOM 1502 O O . MET A 1 194 ? -11.624 0.669 -6.013 1.00 92.44 194 MET A O 1
ATOM 1506 N N . MET A 1 195 ? -10.594 -1.081 -5.042 1.00 88.00 195 MET A N 1
ATOM 1507 C CA . MET A 1 195 ? -11.489 -2.124 -5.556 1.00 88.00 195 MET A CA 1
ATOM 1508 C C . MET A 1 195 ? -12.938 -1.959 -5.082 1.00 88.00 195 MET A C 1
ATOM 1510 O O . MET A 1 195 ? -13.861 -2.063 -5.889 1.00 88.00 195 MET A O 1
ATOM 1514 N N . ARG A 1 196 ? -13.168 -1.646 -3.798 1.00 82.69 196 ARG A N 1
ATOM 1515 C CA . ARG A 1 196 ? -14.526 -1.420 -3.253 1.00 82.69 196 ARG A CA 1
ATOM 1516 C C . ARG A 1 196 ? -15.242 -0.248 -3.923 1.00 82.69 196 ARG A C 1
ATOM 1518 O O . ARG A 1 196 ? -16.460 -0.276 -4.072 1.00 82.69 196 ARG A O 1
ATOM 1525 N N . GLY A 1 197 ? -14.490 0.777 -4.325 1.00 65.00 197 GLY A N 1
ATOM 1526 C CA . GLY A 1 197 ? -14.997 1.931 -5.067 1.00 65.00 197 GLY A CA 1
ATOM 1527 C C . GLY A 1 197 ? -15.121 1.713 -6.578 1.00 65.00 197 GLY A C 1
ATOM 1528 O O . GLY A 1 197 ? -15.532 2.641 -7.279 1.00 65.00 197 GLY A O 1
ATOM 1529 N N . ASN A 1 198 ? -14.761 0.533 -7.093 1.00 61.59 198 ASN A N 1
ATOM 1530 C CA . ASN A 1 198 ? -14.678 0.258 -8.523 1.00 61.59 198 ASN A CA 1
ATOM 1531 C C . ASN A 1 198 ? -16.029 -0.180 -9.117 1.00 61.59 198 ASN A C 1
ATOM 1533 O O . ASN A 1 198 ? -16.169 -1.254 -9.696 1.00 61.59 198 ASN A O 1
ATOM 1537 N N . SER A 1 199 ? -17.063 0.652 -8.974 1.00 56.38 199 SER A N 1
ATOM 1538 C CA . SER A 1 199 ? -18.302 0.482 -9.742 1.00 56.38 199 SER A CA 1
ATOM 1539 C C . SER A 1 199 ? -18.078 0.948 -11.180 1.00 56.38 199 SER A C 1
ATOM 1541 O O . SER A 1 199 ? -17.691 2.103 -11.331 1.00 56.38 199 SER A O 1
ATOM 1543 N N . ARG A 1 200 ? -18.358 0.083 -12.172 1.00 52.75 200 ARG A N 1
ATOM 1544 C CA . ARG A 1 200 ? -18.495 0.244 -13.652 1.00 52.75 200 ARG A CA 1
ATOM 1545 C C . ARG A 1 200 ? -17.593 1.223 -14.445 1.00 52.75 200 ARG A C 1
ATOM 1547 O O . ARG A 1 200 ? -17.244 0.895 -15.567 1.00 52.75 200 ARG A O 1
ATOM 1554 N N . ASP A 1 201 ? -17.197 2.364 -13.896 1.00 56.31 201 ASP A N 1
ATOM 1555 C CA . ASP A 1 201 ? -16.543 3.489 -14.570 1.00 56.31 201 ASP A CA 1
ATOM 1556 C C . ASP A 1 201 ? -15.052 3.662 -14.200 1.00 56.31 201 ASP A C 1
ATOM 1558 O O . ASP A 1 201 ? -14.475 4.712 -14.474 1.00 56.31 201 ASP A O 1
ATOM 1562 N N . ASN A 1 202 ? -14.420 2.703 -13.508 1.00 65.88 202 ASN A N 1
ATOM 1563 C CA . ASN A 1 202 ? -12.992 2.752 -13.133 1.00 65.88 202 ASN A CA 1
ATOM 1564 C C . ASN A 1 202 ? -12.527 4.046 -12.410 1.00 65.88 202 ASN A C 1
ATOM 1566 O O . ASN A 1 202 ? -11.347 4.410 -12.415 1.00 65.88 202 ASN A O 1
ATOM 1570 N N . ARG A 1 203 ? -13.449 4.758 -11.739 1.00 76.69 203 ARG A N 1
ATOM 1571 C CA . ARG A 1 203 ? -13.204 6.099 -11.163 1.00 76.69 203 ARG A CA 1
ATOM 1572 C C . ARG A 1 203 ? -12.208 6.101 -10.006 1.00 76.69 203 ARG A C 1
ATOM 1574 O O . ARG A 1 203 ? -11.587 7.129 -9.740 1.00 76.69 203 ARG A O 1
ATOM 1581 N N . ALA A 1 204 ? -12.065 4.983 -9.296 1.00 84.31 204 ALA A N 1
ATOM 1582 C CA . ALA A 1 204 ? -11.173 4.897 -8.144 1.00 84.31 204 ALA A CA 1
ATOM 1583 C C . ALA A 1 204 ? -9.705 5.086 -8.554 1.00 84.31 204 ALA A C 1
ATOM 1585 O O . ALA A 1 204 ? -9.010 5.893 -7.938 1.00 84.31 204 ALA A O 1
ATOM 1586 N N . ALA A 1 205 ? -9.272 4.429 -9.636 1.00 87.19 205 ALA A N 1
ATOM 1587 C CA . ALA A 1 205 ? -7.931 4.590 -10.194 1.00 87.19 205 ALA A CA 1
ATOM 1588 C C . ALA A 1 205 ? -7.669 6.034 -10.633 1.00 87.19 205 ALA A C 1
ATOM 1590 O O . ALA A 1 205 ? -6.669 6.612 -10.228 1.00 87.19 205 ALA A O 1
ATOM 1591 N N . ALA A 1 206 ? -8.595 6.657 -11.367 1.00 87.00 206 ALA A N 1
ATOM 1592 C CA . ALA A 1 206 ? -8.443 8.049 -11.804 1.00 87.00 206 ALA A CA 1
ATOM 1593 C C . ALA A 1 206 ? -8.383 9.050 -10.634 1.00 87.00 206 ALA A C 1
ATOM 1595 O O . ALA A 1 206 ? -7.677 10.050 -10.707 1.00 87.00 206 ALA A O 1
ATOM 1596 N N . ARG A 1 207 ? -9.100 8.781 -9.536 1.00 89.31 207 ARG A N 1
ATOM 1597 C CA . ARG A 1 207 ? -9.091 9.632 -8.337 1.00 89.31 207 ARG A CA 1
ATOM 1598 C C . ARG A 1 207 ? -7.820 9.466 -7.505 1.00 89.31 207 ARG A C 1
ATOM 1600 O O . ARG A 1 207 ? -7.293 10.454 -7.009 1.00 89.31 207 ARG A O 1
ATOM 1607 N N . CYS A 1 208 ? -7.375 8.229 -7.295 1.00 90.50 208 CYS A N 1
ATOM 1608 C CA . CYS A 1 208 ? -6.217 7.925 -6.450 1.00 90.50 208 CYS A CA 1
ATOM 1609 C C . CYS A 1 208 ? -4.887 8.106 -7.193 1.00 90.50 208 CYS A C 1
ATOM 1611 O O . CYS A 1 208 ? -3.879 8.416 -6.566 1.00 90.50 208 CYS A O 1
ATOM 1613 N N . LEU A 1 209 ? -4.892 7.932 -8.516 1.00 93.19 209 LEU A N 1
ATOM 1614 C CA . LEU A 1 209 ? -3.731 8.010 -9.401 1.00 93.19 209 LEU A CA 1
ATOM 1615 C C . LEU A 1 209 ? -4.041 8.931 -10.600 1.00 93.19 209 LEU A C 1
ATOM 1617 O O . LEU A 1 209 ? -4.037 8.478 -11.745 1.00 93.19 209 LEU A O 1
ATOM 1621 N N . PRO A 1 210 ? -4.323 10.228 -10.382 1.00 91.31 210 PRO A N 1
ATOM 1622 C CA . PRO A 1 210 ? -4.689 11.140 -11.471 1.00 91.31 210 PRO A CA 1
ATOM 1623 C C . PRO A 1 210 ? -3.574 11.303 -12.514 1.00 91.31 210 PRO A C 1
ATOM 1625 O O . PRO A 1 210 ? -3.848 11.550 -13.685 1.00 91.31 210 PRO A O 1
ATOM 1628 N N . TRP A 1 211 ? -2.319 11.119 -12.102 1.00 92.31 211 TRP A N 1
ATOM 1629 C CA . TRP A 1 211 ? -1.148 11.143 -12.974 1.00 92.31 211 TRP A CA 1
ATOM 1630 C C . TRP A 1 211 ? -1.110 9.972 -13.966 1.00 92.31 211 TRP A C 1
ATOM 1632 O O . TRP A 1 211 ? -0.515 10.105 -15.030 1.00 92.31 211 TRP A O 1
ATOM 1642 N N . LEU A 1 212 ? -1.767 8.843 -13.660 1.00 92.75 212 LEU A N 1
ATOM 1643 C CA . LEU A 1 212 ? -1.675 7.618 -14.460 1.00 92.75 212 LEU A CA 1
ATOM 1644 C C . LEU A 1 212 ? -2.155 7.838 -15.892 1.00 92.75 212 LEU A C 1
ATOM 1646 O O . LEU A 1 212 ? -1.563 7.299 -16.813 1.00 92.75 212 LEU A O 1
ATOM 1650 N N . TYR A 1 213 ? -3.185 8.659 -16.078 1.00 89.75 213 TYR A N 1
ATOM 1651 C CA . TYR A 1 213 ? -3.789 8.930 -17.385 1.00 89.75 213 TYR A CA 1
ATOM 1652 C C . TYR A 1 213 ? -3.270 10.216 -18.040 1.00 89.75 213 TYR A C 1
ATOM 1654 O O . TYR A 1 213 ? -3.743 10.590 -19.110 1.00 89.75 213 TYR A O 1
ATOM 1662 N N . ASN A 1 214 ? -2.324 10.914 -17.405 1.00 84.31 214 ASN A N 1
ATOM 1663 C CA . ASN A 1 214 ? -1.783 12.177 -17.896 1.00 84.31 214 ASN A CA 1
ATOM 1664 C C . ASN A 1 214 ? -0.253 12.124 -17.945 1.00 84.31 214 ASN A C 1
ATOM 1666 O O . ASN A 1 214 ? 0.443 12.643 -17.073 1.00 84.31 214 ASN A O 1
ATOM 1670 N N . THR A 1 215 ? 0.269 11.469 -18.978 1.00 71.19 215 THR A N 1
ATOM 1671 C CA . THR A 1 215 ? 1.706 11.401 -19.253 1.00 71.19 215 THR A CA 1
ATOM 1672 C C . THR A 1 215 ? 2.197 12.700 -19.878 1.00 71.19 215 THR A C 1
ATOM 1674 O O . THR A 1 215 ? 1.724 13.095 -20.946 1.00 71.19 215 THR A O 1
ATOM 1677 N N . ALA A 1 216 ? 3.187 13.343 -19.254 1.00 66.19 216 ALA A N 1
ATOM 1678 C CA . ALA A 1 216 ? 3.875 14.482 -19.853 1.00 66.19 216 ALA A CA 1
ATOM 1679 C C . ALA A 1 216 ? 4.557 14.066 -21.169 1.00 66.19 216 ALA A C 1
ATOM 1681 O O . ALA A 1 216 ? 5.234 13.037 -21.229 1.00 66.19 216 ALA A O 1
ATOM 1682 N N . SER A 1 217 ? 4.398 14.869 -22.226 1.00 64.12 217 SER A N 1
ATOM 1683 C CA . SER A 1 217 ? 5.029 14.596 -23.523 1.00 64.12 217 SER A CA 1
ATOM 1684 C C . SER A 1 217 ? 6.556 14.555 -23.401 1.00 64.12 217 SER A C 1
ATOM 1686 O O . SER A 1 217 ? 7.135 15.402 -22.717 1.00 64.12 217 SER A O 1
ATOM 1688 N N . SER A 1 218 ? 7.212 13.642 -24.124 1.00 58.53 218 SER A N 1
ATOM 1689 C CA . SER A 1 218 ? 8.679 13.482 -24.153 1.00 58.53 218 SER A CA 1
ATOM 1690 C C . SER A 1 218 ? 9.446 14.769 -24.489 1.00 58.53 218 SER A C 1
ATOM 1692 O O . SER A 1 218 ? 10.555 14.969 -24.013 1.00 58.53 218 SER A O 1
ATOM 1694 N N . LEU A 1 219 ? 8.832 15.688 -25.240 1.00 55.22 219 LEU A N 1
ATOM 1695 C CA . LEU A 1 219 ? 9.421 16.966 -25.658 1.00 55.22 219 LEU A CA 1
ATOM 1696 C C . LEU A 1 219 ? 9.549 18.021 -24.538 1.00 55.22 219 LEU A C 1
ATOM 1698 O O . LEU A 1 219 ? 10.194 19.043 -24.755 1.00 55.22 219 LEU A O 1
ATOM 1702 N N . GLN A 1 220 ? 8.941 17.813 -23.365 1.00 56.66 220 GLN A N 1
ATOM 1703 C CA . GLN A 1 220 ? 8.921 18.788 -22.258 1.00 56.66 220 GLN A CA 1
ATOM 1704 C C . GLN A 1 220 ? 9.539 18.251 -20.955 1.00 56.66 220 GLN A C 1
ATOM 1706 O O . GLN A 1 220 ? 9.216 18.731 -19.871 1.00 56.66 220 GLN A O 1
ATOM 1711 N N . GLN A 1 221 ? 10.409 17.242 -21.030 1.00 66.19 221 GLN A N 1
ATOM 1712 C CA . GLN A 1 221 ? 10.908 16.566 -19.831 1.00 66.19 221 GLN A CA 1
ATOM 1713 C C . GLN A 1 221 ? 12.124 17.259 -19.221 1.00 66.19 221 GLN A C 1
ATOM 1715 O O . GLN A 1 221 ? 13.252 17.129 -19.697 1.00 66.19 221 GLN A O 1
ATOM 1720 N N . GLY A 1 222 ? 11.890 17.976 -18.125 1.00 80.88 222 GLY A N 1
ATOM 1721 C CA . GLY A 1 222 ? 12.945 18.438 -17.239 1.00 80.88 222 GLY A CA 1
ATOM 1722 C C . GLY A 1 222 ? 13.332 17.386 -16.186 1.00 80.88 222 GLY A C 1
ATOM 1723 O O . GLY A 1 222 ? 12.658 16.363 -16.014 1.00 80.88 222 GLY A O 1
ATOM 1724 N N . PRO A 1 223 ? 14.404 17.649 -15.414 1.00 84.38 223 PRO A N 1
ATOM 1725 C CA . PRO A 1 223 ? 14.834 16.780 -14.318 1.00 84.38 223 PRO A CA 1
ATOM 1726 C C . PRO A 1 223 ? 13.750 16.543 -13.258 1.00 84.38 223 PRO A C 1
ATOM 1728 O O . PRO A 1 223 ? 13.739 15.506 -12.600 1.00 84.38 223 PRO A O 1
ATOM 1731 N N . ARG A 1 224 ? 12.842 17.508 -13.064 1.00 85.88 224 ARG A N 1
ATOM 1732 C CA . ARG A 1 224 ? 11.769 17.415 -12.070 1.00 85.88 224 ARG A CA 1
ATOM 1733 C C . ARG A 1 224 ? 10.698 16.424 -12.509 1.00 85.88 224 ARG A C 1
ATOM 1735 O O . ARG A 1 224 ? 10.364 15.527 -11.746 1.00 85.88 224 ARG A O 1
ATOM 1742 N N . GLU A 1 225 ? 10.214 16.560 -13.736 1.00 86.50 225 GLU A N 1
ATOM 1743 C CA . GLU A 1 225 ? 9.189 15.699 -14.325 1.00 86.50 225 GLU A CA 1
ATOM 1744 C C . GLU A 1 225 ? 9.668 14.243 -14.384 1.00 86.50 225 GLU A C 1
ATOM 1746 O O . GLU A 1 225 ? 8.902 13.321 -14.103 1.00 86.50 225 GLU A O 1
ATOM 1751 N N . PHE A 1 226 ? 10.959 14.035 -14.666 1.00 88.81 226 PHE A N 1
ATOM 1752 C CA . PHE A 1 226 ? 11.592 12.721 -14.583 1.00 88.81 226 PHE A CA 1
ATOM 1753 C C . PHE A 1 226 ? 11.508 12.128 -13.167 1.00 88.81 226 PHE A C 1
ATOM 1755 O O . PHE A 1 226 ? 11.057 10.995 -12.998 1.00 88.81 226 PHE A O 1
ATOM 1762 N N . LEU A 1 227 ? 11.904 12.883 -12.135 1.00 89.69 227 LEU A N 1
ATOM 1763 C CA . LEU A 1 227 ? 11.864 12.407 -10.747 1.00 89.69 227 LEU A CA 1
ATOM 1764 C C . LEU A 1 227 ? 10.431 12.168 -10.252 1.00 89.69 227 LEU A C 1
ATOM 1766 O O . LEU A 1 227 ? 10.195 11.182 -9.549 1.00 89.69 227 LEU A O 1
ATOM 1770 N N . ASP A 1 228 ? 9.482 13.015 -10.652 1.00 90.00 228 ASP A N 1
ATOM 1771 C CA . ASP A 1 228 ? 8.057 12.834 -10.363 1.00 90.00 228 ASP A CA 1
ATOM 1772 C C . ASP A 1 228 ? 7.546 11.531 -11.006 1.00 90.00 228 ASP A C 1
ATOM 1774 O O . ASP A 1 228 ? 6.910 10.715 -10.335 1.00 90.00 228 ASP A O 1
ATOM 1778 N N . CYS A 1 229 ? 7.928 11.252 -12.259 1.00 92.06 229 CYS A N 1
ATOM 1779 C CA . CYS A 1 229 ? 7.612 9.996 -12.945 1.00 92.06 229 CYS A CA 1
ATOM 1780 C C . CYS A 1 229 ? 8.211 8.770 -12.232 1.00 92.06 229 CYS A C 1
ATOM 1782 O O . CYS A 1 229 ? 7.529 7.755 -12.065 1.00 92.06 229 CYS A O 1
ATOM 1784 N N . VAL A 1 230 ? 9.451 8.860 -11.734 1.00 93.00 230 VAL A N 1
ATOM 1785 C CA . VAL A 1 230 ? 10.050 7.802 -10.898 1.00 93.00 230 VAL A CA 1
ATOM 1786 C C . VAL A 1 230 ? 9.250 7.607 -9.601 1.00 93.00 230 VAL A C 1
ATOM 1788 O O . VAL A 1 230 ? 9.045 6.476 -9.158 1.00 93.00 230 VAL A O 1
ATOM 1791 N N . GLY A 1 231 ? 8.760 8.687 -8.986 1.00 93.06 231 GLY A N 1
ATOM 1792 C CA . GLY A 1 231 ? 7.858 8.625 -7.833 1.00 93.06 231 GLY A CA 1
ATOM 1793 C C . GLY A 1 231 ? 6.547 7.895 -8.145 1.00 93.06 231 GLY A C 1
ATOM 1794 O O . GLY A 1 231 ? 6.141 7.009 -7.387 1.00 93.06 231 GLY A O 1
ATOM 1795 N N . HIS A 1 232 ? 5.932 8.209 -9.285 1.00 94.75 232 HIS A N 1
ATOM 1796 C CA . HIS A 1 232 ? 4.692 7.598 -9.760 1.00 94.75 232 HIS A CA 1
ATOM 1797 C C . HIS A 1 232 ? 4.819 6.085 -9.966 1.00 94.75 232 HIS A C 1
ATOM 1799 O O . HIS A 1 232 ? 4.037 5.320 -9.395 1.00 94.75 232 HIS A O 1
ATOM 1805 N N . ILE A 1 233 ? 5.837 5.631 -10.710 1.00 95.38 233 ILE A N 1
ATOM 1806 C CA . ILE A 1 233 ? 6.013 4.194 -10.965 1.00 95.38 233 ILE A CA 1
ATOM 1807 C C . ILE A 1 233 ? 6.279 3.415 -9.674 1.00 95.38 233 ILE A C 1
ATOM 1809 O O . ILE A 1 233 ? 5.799 2.299 -9.524 1.00 95.38 233 ILE A O 1
ATOM 1813 N N . ARG A 1 234 ? 6.967 4.019 -8.696 1.00 95.31 234 ARG A N 1
ATOM 1814 C CA . ARG A 1 234 ? 7.241 3.390 -7.398 1.00 95.31 234 ARG A CA 1
ATOM 1815 C C . ARG A 1 234 ? 5.977 3.242 -6.560 1.00 95.31 234 ARG A C 1
ATOM 1817 O O . ARG A 1 234 ? 5.802 2.207 -5.920 1.00 95.31 234 ARG A O 1
ATOM 1824 N N . LEU A 1 235 ? 5.109 4.256 -6.551 1.00 96.38 235 LEU A N 1
ATOM 1825 C CA . LEU A 1 235 ? 3.797 4.172 -5.906 1.00 96.38 235 LEU A CA 1
ATOM 1826 C C . LEU A 1 235 ? 2.961 3.048 -6.533 1.00 96.38 235 LEU A C 1
ATOM 1828 O O . LEU A 1 235 ? 2.386 2.237 -5.808 1.00 96.38 235 LEU A O 1
ATOM 1832 N N . LEU A 1 236 ? 2.946 2.968 -7.866 1.00 97.50 236 LEU A N 1
ATOM 1833 C CA . LEU A 1 236 ? 2.234 1.919 -8.589 1.00 97.50 236 LEU A CA 1
ATOM 1834 C C . LEU A 1 236 ? 2.796 0.527 -8.298 1.00 97.50 236 LEU A C 1
ATOM 1836 O O . LEU A 1 236 ? 2.015 -0.379 -8.029 1.00 97.50 236 LEU A O 1
ATOM 1840 N N . SER A 1 237 ? 4.120 0.356 -8.252 1.00 97.50 237 SER A N 1
ATOM 1841 C CA . SER A 1 237 ? 4.741 -0.914 -7.858 1.00 97.50 237 SER A CA 1
ATOM 1842 C C . SER A 1 237 ? 4.281 -1.368 -6.471 1.00 97.50 237 SER A C 1
ATOM 1844 O O . SER A 1 237 ? 3.917 -2.528 -6.298 1.00 97.50 237 SER A O 1
ATOM 1846 N N . TRP A 1 238 ? 4.231 -0.465 -5.484 1.00 97.00 238 TRP A N 1
ATOM 1847 C CA . TRP A 1 238 ? 3.702 -0.812 -4.161 1.00 97.00 238 TRP A CA 1
ATOM 1848 C C . TRP A 1 238 ? 2.233 -1.224 -4.224 1.00 97.00 238 TRP A C 1
ATOM 1850 O O . TRP A 1 238 ? 1.876 -2.243 -3.636 1.00 97.00 238 TRP A O 1
ATOM 1860 N N . LEU A 1 239 ? 1.400 -0.479 -4.955 1.00 97.44 239 LEU A N 1
ATOM 1861 C CA . LEU A 1 239 ? -0.019 -0.794 -5.120 1.00 97.44 239 LEU A CA 1
ATOM 1862 C C . LEU A 1 239 ? -0.235 -2.179 -5.750 1.00 97.44 239 LEU A C 1
ATOM 1864 O O . LEU A 1 239 ? -1.009 -2.975 -5.218 1.00 97.44 239 LEU A O 1
ATOM 1868 N N . LEU A 1 240 ? 0.472 -2.483 -6.845 1.00 97.25 240 LEU A N 1
ATOM 1869 C CA . LEU A 1 240 ? 0.407 -3.787 -7.511 1.00 97.25 240 LEU A CA 1
ATOM 1870 C C . LEU A 1 240 ? 0.892 -4.904 -6.586 1.00 97.25 240 LEU A C 1
ATOM 1872 O O . LEU A 1 240 ? 0.238 -5.939 -6.497 1.00 97.25 240 LEU A O 1
ATOM 1876 N N . LEU A 1 241 ? 1.978 -4.680 -5.840 1.00 95.38 241 LEU A N 1
ATOM 1877 C CA . LEU A 1 241 ? 2.469 -5.642 -4.857 1.00 95.38 241 LEU A CA 1
ATOM 1878 C C . LEU A 1 241 ? 1.426 -5.917 -3.765 1.00 95.38 241 LEU A C 1
ATOM 1880 O O . LEU A 1 241 ? 1.180 -7.071 -3.441 1.00 95.38 241 LEU A O 1
ATOM 1884 N N . GLY A 1 242 ? 0.767 -4.886 -3.227 1.00 94.94 242 GLY A N 1
ATOM 1885 C CA . GLY A 1 242 ? -0.323 -5.056 -2.260 1.00 94.94 242 GLY A CA 1
ATOM 1886 C C . GLY A 1 242 ? -1.488 -5.880 -2.822 1.00 94.94 242 GLY A C 1
ATOM 1887 O O . GLY A 1 242 ? -1.999 -6.782 -2.156 1.00 94.94 242 GLY A O 1
ATOM 1888 N N . SER A 1 243 ? -1.857 -5.613 -4.074 1.00 95.19 243 SER A N 1
ATOM 1889 C CA . SER A 1 243 ? -2.903 -6.329 -4.810 1.00 95.19 243 SER A CA 1
ATOM 1890 C C . SER A 1 243 ? -2.576 -7.810 -5.032 1.00 95.19 243 SER A C 1
ATOM 1892 O O . SER A 1 243 ? -3.392 -8.699 -4.763 1.00 95.19 243 SER A O 1
ATOM 1894 N N . LEU A 1 244 ? -1.354 -8.083 -5.489 1.00 94.56 244 LEU A N 1
ATOM 1895 C CA . LEU A 1 244 ? -0.836 -9.428 -5.722 1.00 94.56 244 LEU A CA 1
ATOM 1896 C C . LEU A 1 244 ? -0.700 -10.203 -4.411 1.00 94.56 244 LEU A C 1
ATOM 1898 O O . LEU A 1 244 ? -1.117 -11.356 -4.346 1.00 94.56 244 LEU A O 1
ATOM 1902 N N . SER A 1 245 ? -0.221 -9.561 -3.343 1.00 91.94 245 SER A N 1
ATOM 1903 C CA . SER A 1 245 ? -0.157 -10.163 -2.007 1.00 91.94 245 SER A CA 1
ATOM 1904 C C . SER A 1 245 ? -1.536 -10.575 -1.495 1.00 91.94 245 SER A C 1
ATOM 1906 O O . SER A 1 245 ? -1.678 -11.657 -0.934 1.00 91.94 245 SER A O 1
ATOM 1908 N N . HIS A 1 246 ? -2.574 -9.752 -1.690 1.00 91.94 246 HIS A N 1
ATOM 1909 C CA . HIS A 1 246 ? -3.943 -10.157 -1.346 1.00 91.94 246 HIS A CA 1
ATOM 1910 C C . HIS A 1 246 ? -4.385 -11.388 -2.140 1.00 91.94 246 HIS A C 1
ATOM 1912 O O . HIS A 1 246 ? -4.865 -12.354 -1.546 1.00 91.94 246 HIS A O 1
ATOM 1918 N N . THR A 1 247 ? -4.165 -11.360 -3.456 1.00 91.19 247 THR A N 1
ATOM 1919 C CA . THR A 1 247 ? -4.541 -12.452 -4.361 1.00 91.19 247 THR A CA 1
ATOM 1920 C C . THR A 1 247 ? -3.855 -13.761 -3.969 1.00 91.19 247 THR A C 1
ATOM 1922 O O . THR A 1 247 ? -4.514 -14.792 -3.871 1.00 91.19 247 THR A O 1
ATOM 1925 N N . ALA A 1 248 ? -2.564 -13.712 -3.638 1.00 89.19 248 ALA A N 1
ATOM 1926 C CA . ALA A 1 248 ? -1.803 -14.873 -3.190 1.00 89.19 248 ALA A CA 1
ATOM 1927 C C . ALA A 1 248 ? -2.283 -15.433 -1.838 1.00 89.19 248 ALA A C 1
ATOM 1929 O O . ALA A 1 248 ? -2.263 -16.643 -1.639 1.00 89.19 248 ALA A O 1
ATOM 1930 N N . LEU A 1 249 ? -2.715 -14.572 -0.908 1.00 86.75 249 LEU A N 1
ATOM 1931 C CA . LEU A 1 249 ? -3.118 -14.986 0.442 1.00 86.75 249 LEU A CA 1
ATOM 1932 C C . LEU A 1 249 ? -4.567 -15.486 0.530 1.00 86.75 249 LEU A C 1
ATOM 1934 O O . LEU A 1 249 ? -4.852 -16.346 1.358 1.00 86.75 249 LEU A O 1
ATOM 1938 N N . HIS A 1 250 ? -5.479 -14.950 -0.285 1.00 81.12 250 HIS A N 1
ATOM 1939 C CA . HIS A 1 250 ? -6.916 -15.260 -0.208 1.00 81.12 250 HIS A CA 1
ATOM 1940 C C . HIS A 1 250 ? -7.456 -16.027 -1.421 1.00 81.12 250 HIS A C 1
ATOM 1942 O O . HIS A 1 250 ? -8.633 -16.379 -1.431 1.00 81.12 250 HIS A O 1
ATOM 1948 N N . ALA A 1 251 ? -6.633 -16.263 -2.451 1.00 75.25 251 ALA A N 1
ATOM 1949 C CA . ALA A 1 251 ? -7.065 -16.801 -3.746 1.00 75.25 251 ALA A CA 1
ATOM 1950 C C . ALA A 1 251 ? -8.236 -16.015 -4.384 1.00 75.25 251 ALA A C 1
ATOM 1952 O O . ALA A 1 251 ? -8.971 -16.539 -5.219 1.00 75.25 251 ALA A O 1
ATOM 1953 N N . SER A 1 252 ? -8.410 -14.747 -3.995 1.00 82.44 252 SER A N 1
ATOM 1954 C CA . SER A 1 252 ? -9.413 -13.824 -4.522 1.00 82.44 252 SER A CA 1
ATOM 1955 C C . SER A 1 252 ? -8.740 -12.690 -5.276 1.00 82.44 252 SER A C 1
ATOM 1957 O O . SER A 1 252 ? -7.801 -12.068 -4.783 1.00 82.44 252 SER A O 1
ATOM 1959 N N . THR A 1 253 ? -9.241 -12.384 -6.468 1.00 84.25 253 THR A N 1
ATOM 1960 C CA . THR A 1 253 ? -8.680 -11.330 -7.313 1.00 84.25 253 THR A CA 1
ATOM 1961 C C . THR A 1 253 ? -8.780 -9.966 -6.652 1.00 84.25 253 THR A C 1
ATOM 1963 O O . THR A 1 253 ? -9.871 -9.531 -6.279 1.00 84.25 253 THR A O 1
ATOM 1966 N N . CYS A 1 254 ? -7.660 -9.251 -6.595 1.00 90.31 254 CYS A N 1
ATOM 1967 C CA . CYS A 1 254 ? -7.636 -7.816 -6.354 1.00 90.31 254 CYS A CA 1
ATOM 1968 C C . CYS A 1 254 ? -7.124 -7.125 -7.616 1.00 90.31 254 CYS A C 1
ATOM 1970 O O . CYS A 1 254 ? -5.993 -7.370 -8.033 1.00 90.31 254 CYS A O 1
ATOM 1972 N N . THR A 1 255 ? -7.964 -6.293 -8.233 1.00 91.25 255 THR A N 1
ATOM 1973 C CA . THR A 1 255 ? -7.639 -5.573 -9.469 1.00 91.25 255 THR A CA 1
ATOM 1974 C C . THR A 1 255 ? -7.943 -4.066 -9.356 1.00 91.25 255 THR A C 1
ATOM 1976 O O . THR A 1 255 ? -8.898 -3.577 -9.965 1.00 91.25 255 THR A O 1
ATOM 1979 N N . PRO A 1 256 ? -7.184 -3.301 -8.544 1.00 93.19 256 PRO A N 1
ATOM 1980 C CA . PRO A 1 256 ? -7.410 -1.871 -8.316 1.00 93.19 256 PRO A CA 1
ATOM 1981 C C . PRO A 1 256 ? -7.027 -0.993 -9.513 1.00 93.19 256 PRO A C 1
ATOM 1983 O O . PRO A 1 256 ? -7.518 0.131 -9.627 1.00 93.19 256 PRO A O 1
ATOM 1986 N N . VAL A 1 257 ? -6.132 -1.478 -10.379 1.00 94.38 257 VAL A N 1
ATOM 1987 C CA . VAL A 1 257 ? -5.669 -0.773 -11.579 1.00 94.38 257 VAL A CA 1
ATOM 1988 C C . VAL A 1 257 ? -6.290 -1.446 -12.805 1.00 94.38 257 VAL A C 1
ATOM 1990 O O . VAL A 1 257 ? -6.066 -2.641 -13.008 1.00 94.38 257 VAL A O 1
ATOM 1993 N N . PRO A 1 258 ? -7.071 -0.721 -13.620 1.00 92.69 258 PRO A N 1
ATOM 1994 C CA . PRO A 1 258 ? -7.689 -1.292 -14.810 1.00 92.69 258 PRO A CA 1
ATOM 1995 C C . PRO A 1 258 ? -6.633 -1.700 -15.842 1.00 92.69 258 PRO A C 1
ATOM 1997 O O . PRO A 1 258 ? -5.641 -0.994 -16.035 1.00 92.69 258 PRO A O 1
ATOM 2000 N N . GLN A 1 259 ? -6.855 -2.818 -16.535 1.00 93.56 259 GLN A N 1
ATOM 2001 C CA . GLN A 1 259 ? -5.952 -3.299 -17.591 1.00 93.56 259 GLN A CA 1
ATOM 2002 C C . GLN A 1 259 ? -5.853 -2.305 -18.761 1.00 93.56 259 GLN A C 1
ATOM 2004 O O . GLN A 1 259 ? -4.822 -2.227 -19.424 1.00 93.56 259 GLN A O 1
ATOM 2009 N N . GLU A 1 260 ? -6.875 -1.468 -18.960 1.00 91.62 260 GLU A N 1
ATOM 2010 C CA . GLU A 1 260 ? -6.896 -0.391 -19.954 1.00 91.62 260 GLU A CA 1
ATOM 2011 C C . GLU A 1 260 ? -5.808 0.668 -19.694 1.00 91.62 260 GLU A C 1
ATOM 2013 O O . GLU A 1 260 ? -5.382 1.360 -20.618 1.00 91.62 260 GLU A O 1
ATOM 2018 N N . ALA A 1 261 ? -5.292 0.767 -18.463 1.00 93.62 261 ALA A N 1
ATOM 2019 C CA . ALA A 1 261 ? -4.174 1.650 -18.142 1.00 93.62 261 ALA A CA 1
ATOM 2020 C C . ALA A 1 261 ? -2.819 1.149 -18.682 1.00 93.62 261 ALA A C 1
ATOM 2022 O O . ALA A 1 261 ? -1.842 1.895 -18.618 1.00 93.62 261 ALA A O 1
ATOM 2023 N N . SER A 1 262 ? -2.740 -0.069 -19.238 1.00 96.25 262 SER A N 1
ATOM 2024 C CA . SER A 1 262 ? -1.493 -0.704 -19.698 1.00 96.25 262 SER A CA 1
ATOM 2025 C C . SER A 1 262 ? -0.663 0.194 -20.620 1.00 96.25 262 SER A C 1
ATOM 2027 O O . SER A 1 262 ? 0.542 0.358 -20.424 1.00 96.25 262 SER A O 1
ATOM 2029 N N . CYS A 1 263 ? -1.316 0.854 -21.583 1.00 94.75 263 CYS A N 1
ATOM 2030 C CA . CYS A 1 263 ? -0.641 1.779 -22.490 1.00 94.75 263 CYS A CA 1
ATOM 2031 C C . CYS A 1 263 ? -0.003 2.955 -21.747 1.00 94.75 263 CYS A C 1
ATOM 2033 O O . CYS A 1 263 ? 1.147 3.275 -22.022 1.00 94.75 263 CYS A O 1
ATOM 2035 N N . HIS A 1 264 ? -0.710 3.557 -20.791 1.00 94.94 264 HIS A N 1
ATOM 2036 C CA . HIS A 1 264 ? -0.181 4.683 -20.029 1.00 94.94 264 HIS A CA 1
ATOM 2037 C C . HIS A 1 264 ? 0.940 4.271 -19.071 1.00 94.94 264 HIS A C 1
ATOM 2039 O O . HIS A 1 264 ? 1.881 5.035 -18.857 1.00 94.94 264 HIS A O 1
ATOM 2045 N N . ILE A 1 265 ? 0.871 3.061 -18.507 1.00 96.69 265 ILE A N 1
ATOM 2046 C CA . ILE A 1 265 ? 1.949 2.496 -17.686 1.00 96.69 265 ILE A CA 1
ATOM 2047 C C . ILE A 1 265 ? 3.211 2.323 -18.537 1.00 96.69 265 ILE A C 1
ATOM 2049 O O . ILE A 1 265 ? 4.291 2.740 -18.115 1.00 96.69 265 ILE A O 1
ATOM 2053 N N . ALA A 1 266 ? 3.075 1.769 -19.748 1.00 96.38 266 ALA A N 1
ATOM 2054 C CA . ALA A 1 266 ? 4.184 1.653 -20.692 1.00 96.38 266 ALA A CA 1
ATOM 2055 C C . ALA A 1 266 ? 4.778 3.027 -21.027 1.00 96.38 266 ALA A C 1
ATOM 2057 O O . ALA A 1 266 ? 5.995 3.187 -20.978 1.00 96.38 266 ALA A O 1
ATOM 2058 N N . ASP A 1 267 ? 3.936 4.028 -21.286 1.00 94.25 267 ASP A N 1
ATOM 2059 C CA . ASP A 1 267 ? 4.385 5.385 -21.591 1.00 94.25 267 ASP A CA 1
ATOM 2060 C C . ASP A 1 267 ? 5.221 5.965 -20.422 1.00 94.25 267 ASP A C 1
ATOM 2062 O O . ASP A 1 267 ? 6.326 6.449 -20.649 1.00 94.25 267 ASP A O 1
ATOM 2066 N N . HIS A 1 268 ? 4.801 5.817 -19.155 1.00 94.38 268 HIS A N 1
ATOM 2067 C CA . HIS A 1 268 ? 5.606 6.231 -17.984 1.00 94.38 268 HIS A CA 1
ATOM 2068 C C . HIS A 1 268 ? 6.969 5.521 -17.898 1.00 94.38 268 HIS A C 1
ATOM 2070 O O . HIS A 1 268 ? 7.976 6.123 -17.520 1.00 94.38 268 HIS A O 1
ATOM 2076 N N . ILE A 1 269 ? 7.024 4.235 -18.247 1.00 94.88 269 ILE A N 1
ATOM 2077 C CA . ILE A 1 269 ? 8.276 3.470 -18.274 1.00 94.88 269 ILE A CA 1
ATOM 2078 C C . ILE A 1 269 ? 9.201 3.995 -19.378 1.00 94.88 269 ILE A C 1
ATOM 2080 O O . ILE A 1 269 ? 10.396 4.172 -19.139 1.00 94.88 269 ILE A O 1
ATOM 2084 N N . GLN A 1 270 ? 8.659 4.304 -20.559 1.00 92.44 270 GLN A N 1
ATOM 2085 C CA . GLN A 1 270 ? 9.428 4.874 -21.668 1.00 92.44 270 GLN A CA 1
ATOM 2086 C C . GLN A 1 270 ? 10.024 6.239 -21.312 1.00 92.44 270 GLN A C 1
ATOM 2088 O O . GLN A 1 270 ? 11.186 6.490 -21.626 1.00 92.44 270 GLN A O 1
ATOM 2093 N N . ILE A 1 271 ? 9.271 7.086 -20.599 1.00 90.62 271 ILE A N 1
ATOM 2094 C CA . ILE A 1 271 ? 9.761 8.367 -20.063 1.00 90.62 271 ILE A CA 1
ATOM 2095 C C . ILE A 1 271 ? 11.020 8.153 -19.213 1.00 90.62 271 ILE A C 1
ATOM 2097 O O . ILE A 1 271 ? 12.019 8.852 -19.377 1.00 90.62 271 ILE A O 1
ATOM 2101 N N . ILE A 1 272 ? 11.001 7.154 -18.331 1.00 91.88 272 ILE A N 1
ATOM 2102 C CA . ILE A 1 272 ? 12.143 6.853 -17.464 1.00 91.88 272 ILE A CA 1
ATOM 2103 C C . ILE A 1 272 ? 13.313 6.290 -18.270 1.00 91.88 272 ILE A C 1
ATOM 2105 O O . ILE A 1 272 ? 14.456 6.683 -18.045 1.00 91.88 272 ILE A O 1
ATOM 2109 N N . MET A 1 273 ? 13.051 5.399 -19.226 1.00 90.69 273 MET A N 1
ATOM 2110 C CA . MET A 1 273 ? 14.099 4.823 -20.070 1.00 90.69 273 MET A CA 1
ATOM 2111 C C . MET A 1 273 ? 14.795 5.886 -20.929 1.00 90.69 273 MET A C 1
ATOM 2113 O O . MET A 1 273 ? 16.022 5.901 -20.981 1.00 90.69 273 MET A O 1
ATOM 2117 N N . ALA A 1 274 ? 14.040 6.802 -21.540 1.00 88.56 274 ALA A N 1
ATOM 2118 C CA . ALA A 1 274 ? 14.598 7.914 -22.310 1.00 88.56 274 ALA A CA 1
ATOM 2119 C C . ALA A 1 274 ? 15.371 8.890 -21.405 1.00 88.56 274 ALA A C 1
ATOM 2121 O O . ALA A 1 274 ? 16.546 9.177 -21.640 1.00 88.56 274 ALA A O 1
ATOM 2122 N N . GLY A 1 275 ? 14.750 9.323 -20.304 1.00 87.44 275 GLY A N 1
ATOM 2123 C CA . GLY A 1 275 ? 15.350 10.285 -19.382 1.00 87.44 275 GLY A CA 1
ATOM 2124 C C . GLY A 1 275 ? 16.585 9.761 -18.643 1.00 87.44 275 GLY A C 1
ATOM 2125 O O . GLY A 1 275 ? 17.448 10.552 -18.269 1.00 87.44 275 GLY A O 1
ATOM 2126 N N . PHE A 1 276 ? 16.738 8.446 -18.457 1.00 87.25 276 PHE A N 1
ATOM 2127 C CA . PHE A 1 276 ? 17.870 7.889 -17.708 1.00 87.25 276 PHE A CA 1
ATOM 2128 C C . PHE A 1 276 ? 19.236 8.207 -18.332 1.00 87.25 276 PHE A C 1
ATOM 2130 O O . PHE A 1 276 ? 20.207 8.436 -17.600 1.00 87.25 276 PHE A O 1
ATOM 2137 N N . ALA A 1 277 ? 19.316 8.195 -19.666 1.00 79.75 277 ALA A N 1
ATOM 2138 C CA . ALA A 1 277 ? 20.543 8.479 -20.405 1.00 79.75 277 ALA A CA 1
ATOM 2139 C C . ALA A 1 277 ? 20.791 9.987 -20.577 1.00 79.75 277 ALA A C 1
ATOM 2141 O O . ALA A 1 277 ? 21.946 10.410 -20.594 1.00 79.75 277 ALA A O 1
ATOM 2142 N N . GLU A 1 278 ? 19.721 10.779 -20.686 1.00 80.75 278 GLU A N 1
ATOM 2143 C CA . GLU A 1 278 ? 19.775 12.209 -21.011 1.00 80.75 278 GLU A CA 1
ATOM 2144 C C . GLU A 1 278 ? 19.904 13.114 -19.777 1.00 80.75 278 GLU A C 1
ATOM 2146 O O . GLU A 1 278 ? 20.550 14.161 -19.837 1.00 80.75 278 GLU A O 1
ATOM 2151 N N . GLN A 1 279 ? 19.310 12.723 -18.646 1.00 77.12 279 GLN A N 1
ATOM 2152 C CA . GLN A 1 279 ? 19.270 13.552 -17.443 1.00 77.12 279 GLN A CA 1
ATOM 2153 C C . GLN A 1 279 ? 20.556 13.399 -16.602 1.00 77.12 279 GLN A C 1
ATOM 2155 O O . GLN A 1 279 ? 21.151 12.316 -16.532 1.00 77.12 279 GLN A O 1
ATOM 2160 N N . PRO A 1 280 ? 21.014 14.468 -15.922 1.00 71.69 280 PRO A N 1
ATOM 2161 C CA . PRO A 1 280 ? 22.204 14.409 -15.085 1.00 71.69 280 PRO A CA 1
ATOM 2162 C C . PRO A 1 280 ? 21.983 13.472 -13.892 1.00 71.69 280 PRO A C 1
ATOM 2164 O O . PRO A 1 280 ? 21.018 13.613 -13.142 1.00 71.69 280 PRO A O 1
ATOM 2167 N N . LYS A 1 281 ? 22.932 12.553 -13.671 1.00 76.88 281 LYS A N 1
ATOM 2168 C CA . LYS A 1 281 ? 22.940 11.542 -12.594 1.00 76.88 281 LYS A CA 1
ATOM 2169 C C . LYS A 1 281 ? 23.198 12.152 -11.205 1.00 76.88 281 LYS A C 1
ATOM 2171 O O . LYS A 1 281 ? 24.139 11.783 -10.509 1.00 76.88 281 LYS A O 1
ATOM 2176 N N . ALA A 1 282 ? 22.387 13.129 -10.817 1.00 71.69 282 ALA A N 1
ATOM 2177 C CA . ALA A 1 282 ? 22.604 13.978 -9.648 1.00 71.69 282 ALA A CA 1
ATOM 2178 C C . ALA A 1 282 ? 21.989 13.424 -8.349 1.00 71.69 282 ALA A C 1
ATOM 2180 O O . ALA A 1 282 ? 22.205 13.996 -7.283 1.00 71.69 282 ALA A O 1
ATOM 2181 N N . SER A 1 283 ? 21.212 12.334 -8.406 1.00 78.38 283 SER A N 1
ATOM 2182 C CA . SER A 1 283 ? 20.538 11.769 -7.230 1.00 78.38 283 SER A CA 1
ATOM 2183 C C . SER A 1 283 ? 20.547 10.240 -7.207 1.00 78.38 283 SER A C 1
ATOM 2185 O O . SER A 1 283 ? 20.561 9.583 -8.247 1.00 78.38 283 SER A O 1
ATOM 2187 N N . VAL A 1 284 ? 20.473 9.661 -6.002 1.00 80.75 284 VAL A N 1
ATOM 2188 C CA . VAL A 1 284 ? 20.311 8.206 -5.812 1.00 80.75 284 VAL A CA 1
ATOM 2189 C C . VAL A 1 284 ? 19.035 7.703 -6.494 1.00 80.75 284 VAL A C 1
ATOM 2191 O O . VAL A 1 284 ? 19.046 6.631 -7.087 1.00 80.75 284 VAL A O 1
ATOM 2194 N N . LEU A 1 285 ? 17.963 8.505 -6.466 1.00 82.38 285 LEU A N 1
ATOM 2195 C CA . LEU A 1 285 ? 16.688 8.169 -7.100 1.00 82.38 285 LEU A CA 1
ATOM 2196 C C . LEU A 1 285 ? 16.808 8.071 -8.629 1.00 82.38 285 LEU A C 1
ATOM 2198 O O . LEU A 1 285 ? 16.197 7.195 -9.234 1.00 82.38 285 LEU A O 1
ATOM 2202 N N . HIS A 1 286 ? 17.634 8.920 -9.251 1.00 85.38 286 HIS A N 1
ATOM 2203 C CA . HIS A 1 286 ? 17.984 8.771 -10.667 1.00 85.38 286 HIS A CA 1
ATOM 2204 C C . HIS A 1 286 ? 18.719 7.458 -10.899 1.00 85.38 286 HIS A C 1
ATOM 2206 O O . HIS A 1 286 ? 18.351 6.690 -11.786 1.00 85.38 286 HIS A O 1
ATOM 2212 N N . MET A 1 287 ? 19.751 7.187 -10.098 1.00 84.94 287 MET A N 1
ATOM 2213 C CA . MET A 1 287 ? 20.595 6.002 -10.266 1.00 84.94 287 MET A CA 1
ATOM 2214 C C . MET A 1 287 ? 19.809 4.692 -10.118 1.00 84.94 287 MET A C 1
ATOM 2216 O O . MET A 1 287 ? 20.150 3.718 -10.779 1.00 84.94 287 MET A O 1
ATOM 2220 N N . SER A 1 288 ? 18.736 4.677 -9.318 1.00 88.38 288 SER A N 1
ATOM 2221 C CA . SER A 1 288 ? 17.852 3.517 -9.139 1.00 88.38 288 SER A CA 1
ATOM 2222 C C . SER A 1 288 ? 16.597 3.524 -10.026 1.00 88.38 288 SER A C 1
ATOM 2224 O O . SER A 1 288 ? 15.736 2.657 -9.877 1.00 88.38 288 SER A O 1
ATOM 2226 N N . SER A 1 289 ? 16.451 4.481 -10.945 1.00 91.62 289 SER A N 1
ATOM 2227 C CA . SER A 1 289 ? 15.225 4.636 -11.745 1.00 91.62 289 SER A CA 1
ATOM 2228 C C . SER A 1 289 ? 14.961 3.456 -12.690 1.00 91.62 289 SER A C 1
ATOM 2230 O O . SER A 1 289 ? 13.833 2.965 -12.725 1.00 91.62 289 SER A O 1
ATOM 2232 N N . LEU A 1 290 ? 15.990 2.932 -13.376 1.00 91.62 290 LEU A N 1
ATOM 2233 C CA . LEU A 1 290 ? 15.860 1.733 -14.218 1.00 91.62 290 LEU A CA 1
ATOM 2234 C C . LEU A 1 290 ? 15.443 0.505 -13.408 1.00 91.62 290 LEU A C 1
ATOM 2236 O O . LEU A 1 290 ? 14.572 -0.243 -13.840 1.00 91.62 290 LEU A O 1
ATOM 2240 N N . PHE A 1 291 ? 16.013 0.327 -12.213 1.00 91.19 291 PHE A N 1
ATOM 2241 C CA . PHE A 1 291 ? 15.605 -0.743 -11.306 1.00 91.19 291 PHE A CA 1
ATOM 2242 C C . PHE A 1 291 ? 14.102 -0.670 -11.007 1.00 91.19 291 PHE A C 1
ATOM 2244 O O . PHE A 1 291 ? 13.388 -1.656 -11.166 1.00 91.19 291 PHE A O 1
ATOM 2251 N N . HIS A 1 292 ? 13.592 0.509 -10.643 1.00 93.19 292 HIS A N 1
ATOM 2252 C CA . HIS A 1 292 ? 12.165 0.675 -10.370 1.00 93.19 292 HIS A CA 1
ATOM 2253 C C . HIS A 1 292 ? 11.287 0.473 -11.611 1.00 93.19 292 HIS A C 1
ATOM 2255 O O . HIS A 1 292 ? 10.204 -0.098 -11.486 1.00 93.19 292 HIS A O 1
ATOM 2261 N N . ALA A 1 293 ? 11.746 0.904 -12.790 1.00 95.38 293 ALA A N 1
ATOM 2262 C CA . ALA A 1 293 ? 11.033 0.687 -14.045 1.00 95.38 293 ALA A CA 1
ATOM 2263 C C . ALA A 1 293 ? 10.892 -0.811 -14.353 1.00 95.38 293 ALA A C 1
ATOM 2265 O O . ALA A 1 293 ? 9.790 -1.275 -14.634 1.00 95.38 293 ALA A O 1
ATOM 2266 N N . PHE A 1 294 ? 11.971 -1.585 -14.213 1.00 94.88 294 PHE A N 1
ATOM 2267 C CA . PHE A 1 294 ? 11.934 -3.030 -14.439 1.00 94.88 294 PHE A CA 1
ATOM 2268 C C . PHE A 1 294 ? 11.103 -3.782 -13.397 1.00 94.88 294 PHE A C 1
ATOM 2270 O O . PHE A 1 294 ? 10.322 -4.654 -13.772 1.00 94.88 294 PHE A O 1
ATOM 2277 N N . VAL A 1 295 ? 11.180 -3.395 -12.119 1.00 94.31 295 VAL A N 1
ATOM 2278 C CA . VAL A 1 295 ? 10.294 -3.936 -11.074 1.00 94.31 295 VAL A CA 1
ATOM 2279 C C . VAL A 1 295 ? 8.824 -3.696 -11.428 1.00 94.31 295 VAL A C 1
ATOM 2281 O O . VAL A 1 295 ? 8.000 -4.595 -11.276 1.00 94.31 295 VAL A O 1
ATOM 2284 N N . LEU A 1 296 ? 8.472 -2.508 -11.932 1.00 97.38 296 LEU A N 1
ATOM 2285 C CA . LEU A 1 296 ? 7.106 -2.242 -12.379 1.00 97.38 296 LEU A CA 1
ATOM 2286 C C . LEU A 1 296 ? 6.716 -3.114 -13.583 1.00 97.38 296 LEU A C 1
ATOM 2288 O O . LEU A 1 296 ? 5.615 -3.658 -13.579 1.00 97.38 296 LEU A O 1
ATOM 2292 N N . CYS A 1 297 ? 7.597 -3.296 -14.575 1.00 97.44 297 CYS A N 1
ATOM 2293 C CA . CYS A 1 297 ? 7.330 -4.190 -15.709 1.00 97.44 297 CYS A CA 1
ATOM 2294 C C . CYS A 1 297 ? 7.000 -5.617 -15.250 1.00 97.44 297 CYS A C 1
ATOM 2296 O O . CYS A 1 297 ? 6.047 -6.222 -15.744 1.00 97.44 297 CYS A O 1
ATOM 2298 N N . GLN A 1 298 ? 7.760 -6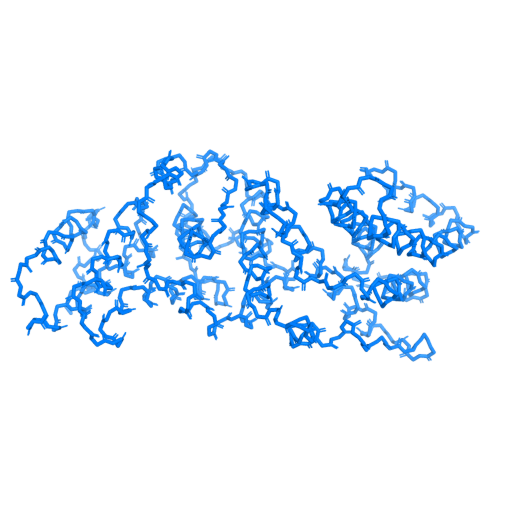.149 -14.290 1.00 95.12 298 GLN A N 1
ATOM 2299 C CA . GLN A 1 298 ? 7.507 -7.475 -13.727 1.00 95.12 298 GLN A CA 1
ATOM 2300 C C . GLN A 1 298 ? 6.181 -7.538 -12.981 1.00 95.12 298 GLN A C 1
ATOM 2302 O O . GLN A 1 298 ? 5.369 -8.421 -13.240 1.00 95.12 298 GLN A O 1
ATOM 2307 N N . LEU A 1 299 ? 5.948 -6.592 -12.069 1.00 96.81 299 LEU A N 1
ATOM 2308 C CA . LEU A 1 299 ? 4.722 -6.562 -11.278 1.00 96.81 299 LEU A CA 1
ATOM 2309 C C . LEU A 1 299 ? 3.493 -6.420 -12.173 1.00 96.81 299 LEU A C 1
ATOM 2311 O O . LEU A 1 299 ? 2.495 -7.087 -11.928 1.00 96.81 299 LEU A O 1
ATOM 2315 N N . TRP A 1 300 ? 3.571 -5.601 -13.224 1.00 97.88 300 TRP A N 1
ATOM 2316 C CA . TRP A 1 300 ? 2.500 -5.465 -14.208 1.00 97.88 300 TRP A CA 1
ATOM 2317 C C . TRP A 1 300 ? 2.276 -6.754 -15.001 1.00 97.88 300 TRP A C 1
ATOM 2319 O O . TRP A 1 300 ? 1.132 -7.155 -15.195 1.00 97.88 300 TRP A O 1
ATOM 2329 N N . THR A 1 301 ? 3.356 -7.440 -15.388 1.00 97.19 301 THR A N 1
ATOM 2330 C CA . THR A 1 301 ? 3.282 -8.748 -16.056 1.00 97.19 301 THR A CA 1
ATOM 2331 C C . THR A 1 301 ? 2.552 -9.762 -15.181 1.00 97.19 301 THR A C 1
ATOM 2333 O O . THR A 1 301 ? 1.514 -10.276 -15.588 1.00 97.19 301 THR A O 1
ATOM 2336 N N . VAL A 1 302 ? 3.012 -9.961 -13.941 1.00 96.25 302 VAL A N 1
ATOM 2337 C CA . VAL A 1 302 ? 2.394 -10.904 -12.996 1.00 96.25 302 VAL A CA 1
ATOM 2338 C C . VAL A 1 302 ? 0.949 -10.505 -12.684 1.00 96.25 302 VAL A C 1
ATOM 2340 O O . VAL A 1 302 ? 0.076 -11.360 -12.584 1.00 96.25 302 VAL A O 1
ATOM 2343 N N . TYR A 1 303 ? 0.657 -9.210 -12.565 1.00 96.50 303 TYR A N 1
ATOM 2344 C CA . TYR A 1 303 ? -0.698 -8.705 -12.341 1.00 96.50 303 TYR A CA 1
ATOM 2345 C C . TYR A 1 303 ? -1.662 -9.056 -13.484 1.00 96.50 303 TYR A C 1
ATOM 2347 O O . TYR A 1 303 ? -2.775 -9.522 -13.224 1.00 96.50 303 TYR A O 1
ATOM 2355 N N . LEU A 1 304 ? -1.238 -8.895 -14.741 1.00 96.38 304 LEU A N 1
ATOM 2356 C CA . LEU A 1 304 ? -2.041 -9.285 -15.901 1.00 96.38 304 LEU A CA 1
ATOM 2357 C C . LEU A 1 304 ? -2.148 -10.806 -16.047 1.00 96.38 304 LEU A C 1
ATOM 2359 O O . LEU A 1 304 ? -3.235 -11.300 -16.333 1.00 96.38 304 LEU A O 1
ATOM 2363 N N . GLU A 1 305 ? -1.074 -11.556 -15.796 1.00 94.75 305 GLU A N 1
ATOM 2364 C CA . GLU A 1 305 ? -1.095 -13.025 -15.814 1.00 94.75 305 GLU A CA 1
ATOM 2365 C C . GLU A 1 305 ? -2.057 -13.591 -14.766 1.00 94.75 305 GLU A C 1
ATOM 2367 O O . GLU A 1 305 ? -2.843 -14.485 -15.074 1.00 94.7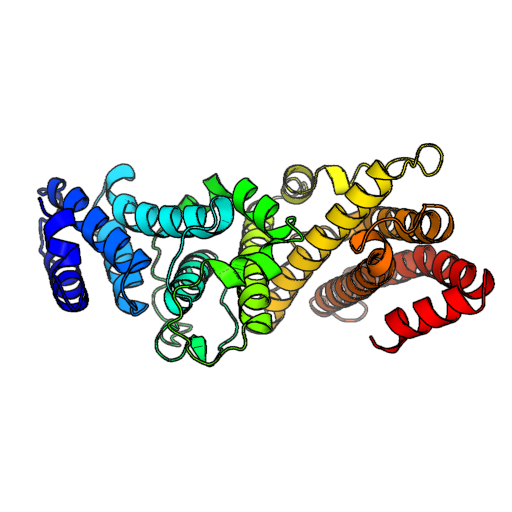5 305 GLU A O 1
ATOM 2372 N N . GLN A 1 306 ? -2.058 -13.038 -13.549 1.00 92.50 306 GLN A N 1
ATOM 2373 C CA . GLN A 1 306 ? -3.004 -13.419 -12.498 1.00 92.50 306 GLN A CA 1
ATOM 2374 C C . GLN A 1 306 ? -4.447 -13.097 -12.902 1.00 92.50 306 GLN A C 1
ATOM 2376 O O . GLN A 1 306 ? -5.325 -13.944 -12.763 1.00 92.50 306 GLN A O 1
ATOM 2381 N N . SER A 1 307 ? -4.697 -11.916 -13.477 1.00 90.81 307 SER A N 1
ATOM 2382 C CA . SER A 1 307 ? -6.018 -11.562 -14.015 1.00 90.81 307 SER A CA 1
ATOM 2383 C C . SER A 1 307 ? -6.462 -12.525 -15.128 1.00 90.81 307 SER A C 1
ATOM 2385 O O . SER A 1 307 ? -7.596 -13.009 -15.139 1.00 90.81 307 SER A O 1
ATOM 2387 N N . ALA A 1 308 ? -5.556 -12.877 -16.044 1.00 93.00 308 ALA A N 1
ATOM 2388 C CA . ALA A 1 308 ? -5.819 -13.824 -17.122 1.00 93.00 308 ALA A CA 1
ATOM 2389 C C . ALA A 1 308 ? -6.078 -15.245 -16.596 1.00 93.00 308 ALA A C 1
ATOM 2391 O O . ALA A 1 308 ? -6.938 -15.940 -17.138 1.00 93.00 308 ALA A O 1
ATOM 2392 N N . ALA A 1 309 ? -5.375 -15.669 -15.541 1.00 91.19 309 ALA A N 1
ATOM 2393 C CA . ALA A 1 309 ? -5.526 -16.980 -14.908 1.00 91.19 309 ALA A CA 1
ATOM 2394 C C . ALA A 1 309 ? -6.878 -17.156 -14.198 1.00 91.19 309 ALA A C 1
ATOM 2396 O O . ALA A 1 309 ? -7.344 -18.282 -14.032 1.00 91.19 309 ALA A O 1
ATOM 2397 N N . CYS A 1 310 ? -7.536 -16.059 -13.816 1.00 87.75 310 CYS A N 1
ATOM 2398 C CA . CYS A 1 310 ? -8.892 -16.093 -13.267 1.00 87.75 310 CYS A CA 1
ATOM 2399 C C . CYS A 1 310 ? -9.981 -16.278 -14.333 1.00 87.75 310 CYS A C 1
ATOM 2401 O O . CYS A 1 310 ? -11.138 -16.523 -13.992 1.00 87.75 310 CYS A O 1
ATOM 2403 N N . ASN A 1 311 ? -9.621 -16.188 -15.614 1.00 88.94 311 ASN A N 1
ATOM 2404 C CA . ASN A 1 311 ? -10.502 -16.483 -16.734 1.00 88.94 311 ASN A CA 1
ATOM 2405 C C . ASN A 1 311 ? -10.270 -17.911 -17.245 1.00 88.94 311 ASN A C 1
ATOM 2407 O O . ASN A 1 311 ? -9.195 -18.487 -17.089 1.00 88.94 311 ASN A O 1
ATOM 2411 N N . ILE A 1 312 ? -11.276 -18.484 -17.912 1.00 90.50 312 ILE A N 1
ATOM 2412 C CA . ILE A 1 312 ? -11.138 -19.797 -18.555 1.00 90.50 312 ILE A CA 1
ATOM 2413 C C . ILE A 1 312 ? -10.037 -19.699 -19.631 1.00 90.50 312 ILE A C 1
ATOM 2415 O O . ILE A 1 312 ? -10.107 -18.785 -20.464 1.00 90.50 312 ILE A O 1
ATOM 2419 N N . PRO A 1 313 ? -9.044 -20.611 -19.655 1.00 90.62 313 PRO A N 1
ATOM 2420 C CA . PRO A 1 313 ? -8.007 -20.610 -20.683 1.00 90.62 313 PRO A CA 1
ATOM 2421 C C . PRO A 1 313 ? -8.606 -20.602 -22.094 1.00 90.62 313 PRO A C 1
ATOM 2423 O O . PRO A 1 313 ? -9.573 -21.314 -22.362 1.00 90.62 313 PRO A O 1
ATOM 2426 N N . ALA A 1 314 ? -8.034 -19.789 -22.985 1.00 87.38 314 ALA A N 1
ATOM 2427 C CA . ALA A 1 314 ? -8.512 -19.569 -24.358 1.00 87.38 314 ALA A CA 1
ATOM 2428 C C . ALA A 1 314 ? -9.931 -18.967 -24.501 1.00 87.38 314 ALA A C 1
ATOM 2430 O O . ALA A 1 314 ? -10.479 -18.944 -25.603 1.00 87.38 314 ALA A O 1
ATOM 2431 N N . SER A 1 315 ? -10.528 -18.448 -23.422 1.00 95.06 315 SER A N 1
ATOM 2432 C CA . SER A 1 315 ? -11.700 -17.570 -23.533 1.00 95.06 315 SER A CA 1
ATOM 2433 C C . SER A 1 315 ? -11.329 -16.216 -24.142 1.00 95.06 315 SER A C 1
ATOM 2435 O O . SER A 1 315 ? -10.177 -15.790 -24.068 1.00 95.06 315 SER A O 1
ATOM 2437 N N . GLU A 1 316 ? -12.319 -15.502 -24.686 1.00 95.25 316 GLU A N 1
ATOM 2438 C CA . GLU A 1 316 ? -12.129 -14.144 -25.212 1.00 95.25 316 GLU A CA 1
ATOM 2439 C C . GLU A 1 316 ? -11.499 -13.219 -24.162 1.00 95.25 316 GLU A C 1
ATOM 2441 O O . GLU A 1 316 ? -10.490 -12.584 -24.444 1.00 95.25 316 GLU A O 1
ATOM 2446 N N . ALA A 1 317 ? -12.009 -13.231 -22.925 1.00 92.62 317 ALA A N 1
ATOM 2447 C CA . ALA A 1 317 ? -11.471 -12.427 -21.827 1.00 92.62 317 ALA A CA 1
ATOM 2448 C C . ALA A 1 317 ? -10.002 -12.761 -21.514 1.00 92.62 317 ALA A C 1
ATOM 2450 O O . ALA A 1 317 ? -9.179 -11.857 -21.367 1.00 92.62 317 ALA A O 1
ATOM 2451 N N . HIS A 1 318 ? -9.653 -14.051 -21.474 1.00 94.56 318 HIS A N 1
ATOM 2452 C CA . HIS A 1 318 ? -8.270 -14.491 -21.291 1.00 94.56 318 HIS A CA 1
ATOM 2453 C C . HIS A 1 318 ? -7.367 -13.998 -22.434 1.00 94.56 318 HIS A C 1
ATOM 2455 O O . HIS A 1 318 ? -6.305 -13.424 -22.190 1.00 94.56 318 HIS A O 1
ATOM 2461 N N . SER A 1 319 ? -7.803 -14.174 -23.685 1.00 95.31 319 SER A N 1
ATOM 2462 C CA . SER A 1 319 ? -7.072 -13.717 -24.868 1.00 95.31 319 SER A CA 1
ATOM 2463 C C . SER A 1 319 ? -6.914 -12.197 -24.908 1.00 95.31 319 SER A C 1
ATOM 2465 O O . SER A 1 319 ? -5.845 -11.722 -25.285 1.00 95.31 319 SER A O 1
ATOM 2467 N N . THR A 1 320 ? -7.920 -11.431 -24.479 1.00 96.06 320 THR A N 1
ATOM 2468 C CA . THR A 1 320 ? -7.837 -9.969 -24.365 1.00 96.06 320 THR A CA 1
ATOM 2469 C C . THR A 1 320 ? -6.769 -9.553 -23.360 1.00 96.06 320 THR A C 1
ATOM 2471 O O . THR A 1 320 ? -5.903 -8.752 -23.705 1.00 96.06 320 THR A O 1
ATOM 2474 N N . THR A 1 321 ? -6.775 -10.107 -22.144 1.00 95.75 321 THR A N 1
ATOM 2475 C CA . THR A 1 321 ? -5.772 -9.759 -21.124 1.00 95.75 321 THR A CA 1
ATOM 2476 C C . THR A 1 321 ? -4.355 -10.135 -21.571 1.00 95.75 321 THR A C 1
ATOM 2478 O O . THR A 1 321 ? -3.433 -9.335 -21.416 1.00 95.75 321 THR A O 1
ATOM 2481 N N . MET A 1 322 ? -4.177 -11.302 -22.200 1.00 96.25 322 MET A N 1
ATOM 2482 C CA . MET A 1 322 ? -2.881 -11.698 -22.766 1.00 96.25 322 MET A CA 1
ATOM 2483 C C . MET A 1 322 ? -2.451 -10.797 -23.931 1.00 96.25 322 MET A C 1
ATOM 2485 O O . MET A 1 322 ? -1.280 -10.438 -24.020 1.00 96.25 322 MET A O 1
ATOM 2489 N N . GLY A 1 323 ? -3.380 -10.379 -24.795 1.00 97.19 323 GLY A N 1
ATOM 2490 C CA . GLY A 1 323 ? -3.114 -9.404 -25.856 1.00 97.19 323 GLY A CA 1
ATOM 2491 C C . GLY A 1 323 ? -2.600 -8.074 -25.301 1.00 97.19 323 GLY A C 1
ATOM 2492 O O . GLY A 1 323 ? -1.557 -7.593 -25.733 1.00 97.19 323 GLY A O 1
ATOM 2493 N N . ILE A 1 324 ? -3.253 -7.547 -24.260 1.00 97.81 324 ILE A N 1
ATOM 2494 C CA . ILE A 1 324 ? -2.825 -6.324 -23.560 1.00 97.81 324 ILE A CA 1
ATOM 2495 C C . ILE A 1 324 ? -1.407 -6.468 -22.983 1.00 97.81 324 ILE A C 1
ATOM 2497 O O . ILE A 1 324 ? -0.628 -5.511 -23.014 1.00 97.81 324 ILE A O 1
ATOM 2501 N N . LEU A 1 325 ? -1.058 -7.648 -22.458 1.00 97.56 325 LEU A N 1
ATOM 2502 C CA . LEU A 1 325 ? 0.289 -7.938 -21.963 1.00 97.56 325 LEU A CA 1
ATOM 2503 C C . LEU A 1 325 ? 1.330 -7.948 -23.094 1.00 97.56 325 LEU A C 1
ATOM 2505 O O . LEU A 1 325 ? 2.418 -7.389 -22.937 1.00 97.56 325 LEU A O 1
ATOM 2509 N N . PHE A 1 326 ? 1.014 -8.550 -24.241 1.00 97.12 326 PHE A N 1
ATOM 2510 C CA . PHE A 1 326 ? 1.914 -8.536 -25.395 1.00 97.12 326 PHE A CA 1
ATOM 2511 C C . PHE A 1 326 ? 2.100 -7.125 -25.956 1.00 97.12 326 PHE A C 1
ATOM 2513 O O . PHE A 1 326 ? 3.235 -6.735 -26.230 1.00 97.12 326 PHE A O 1
ATOM 2520 N N . ASP A 1 327 ? 1.032 -6.333 -26.049 1.00 97.75 327 ASP A N 1
ATOM 2521 C CA . ASP A 1 327 ? 1.099 -4.941 -26.504 1.00 97.75 327 ASP A CA 1
ATOM 2522 C C . ASP A 1 327 ? 1.951 -4.075 -25.565 1.00 97.75 327 ASP A C 1
ATOM 2524 O O . ASP A 1 327 ? 2.752 -3.251 -26.018 1.00 97.75 327 ASP A O 1
ATOM 2528 N N . PHE A 1 328 ? 1.838 -4.297 -24.250 1.00 98.19 328 PHE A N 1
ATOM 2529 C CA . PHE A 1 328 ? 2.688 -3.653 -23.248 1.00 98.19 328 PHE A CA 1
ATOM 2530 C C . PHE A 1 328 ? 4.176 -3.905 -23.522 1.00 98.19 328 PHE A C 1
ATOM 2532 O O . PHE A 1 328 ? 4.960 -2.960 -23.650 1.00 98.19 328 PHE A O 1
ATOM 2539 N N . TRP A 1 329 ? 4.574 -5.170 -23.671 1.00 97.69 329 TRP A N 1
ATOM 2540 C CA . TRP A 1 329 ? 5.965 -5.516 -23.968 1.00 97.69 329 TRP A CA 1
ATOM 2541 C C . TRP A 1 329 ? 6.394 -5.096 -25.375 1.00 97.69 329 TRP A C 1
ATOM 2543 O O . TRP A 1 329 ? 7.557 -4.730 -25.557 1.00 97.69 329 TRP A O 1
ATOM 2553 N N . GLY A 1 330 ? 5.475 -5.062 -26.343 1.00 97.31 330 GLY A N 1
ATOM 2554 C CA . GLY A 1 330 ? 5.702 -4.507 -27.677 1.00 97.31 330 GLY A CA 1
ATOM 2555 C C . GLY A 1 330 ? 6.093 -3.027 -27.634 1.00 97.31 330 GLY A C 1
ATOM 2556 O O . GLY A 1 330 ? 6.965 -2.602 -28.391 1.00 97.31 330 GLY A O 1
ATOM 2557 N N . LYS A 1 331 ? 5.525 -2.258 -26.697 1.00 95.62 331 LYS A N 1
ATOM 2558 C CA . LYS A 1 331 ? 5.909 -0.862 -26.436 1.00 95.62 331 LYS A CA 1
ATOM 2559 C C . LYS A 1 331 ? 7.214 -0.716 -25.649 1.00 95.62 331 LYS A C 1
ATOM 2561 O O . LYS A 1 331 ? 7.989 0.194 -25.935 1.00 95.62 331 LYS A O 1
ATOM 2566 N N . VAL A 1 332 ? 7.457 -1.545 -24.634 1.00 95.44 332 VAL A N 1
ATOM 2567 C CA . VAL A 1 332 ? 8.600 -1.369 -23.710 1.00 95.44 332 VAL A CA 1
ATOM 2568 C C . VAL A 1 332 ? 9.907 -1.925 -24.283 1.00 95.44 332 VAL A C 1
ATOM 2570 O O . VAL A 1 332 ? 10.958 -1.293 -24.163 1.00 95.44 332 VAL A O 1
ATOM 2573 N N . THR A 1 333 ? 9.858 -3.085 -24.943 1.00 94.69 333 THR A N 1
ATOM 2574 C CA . THR A 1 333 ? 11.045 -3.796 -25.451 1.00 94.69 333 THR A CA 1
ATOM 2575 C C . THR A 1 333 ? 11.943 -2.944 -26.359 1.00 94.69 333 THR A C 1
ATOM 2577 O O . THR A 1 333 ? 13.158 -2.967 -26.149 1.00 94.69 333 THR A O 1
ATOM 2580 N N . PRO A 1 334 ? 11.425 -2.143 -27.315 1.00 94.31 334 PRO A N 1
ATOM 2581 C CA . PRO A 1 334 ? 12.266 -1.277 -28.145 1.00 94.31 334 PRO A CA 1
ATOM 2582 C C . PRO A 1 334 ? 13.132 -0.302 -27.335 1.00 94.31 334 PRO A C 1
ATOM 2584 O O . PRO A 1 334 ? 14.307 -0.122 -27.652 1.00 94.31 334 PRO A O 1
ATOM 2587 N N . CYS A 1 335 ? 12.594 0.277 -26.258 1.00 91.25 335 CYS A N 1
ATOM 2588 C CA . CYS A 1 335 ? 13.332 1.199 -25.391 1.00 91.25 335 CYS A CA 1
ATOM 2589 C C . CYS A 1 335 ? 14.435 0.485 -24.596 1.00 91.25 335 CYS A C 1
ATOM 2591 O O . CYS A 1 335 ? 15.532 1.024 -24.439 1.00 91.25 335 CYS A O 1
ATOM 2593 N N . VAL A 1 336 ? 14.186 -0.753 -24.153 1.00 91.06 336 VAL A N 1
ATOM 2594 C CA . VAL A 1 336 ? 15.209 -1.592 -23.506 1.00 91.06 336 VAL A CA 1
ATOM 2595 C C . VAL A 1 336 ? 16.355 -1.879 -24.475 1.00 91.06 336 VAL A C 1
ATOM 2597 O O . VAL A 1 336 ? 17.520 -1.673 -24.134 1.00 91.06 336 VAL A O 1
ATOM 2600 N N . LEU A 1 337 ? 16.037 -2.296 -25.703 1.00 90.19 337 LEU A N 1
ATOM 2601 C CA . LEU A 1 337 ? 17.037 -2.570 -26.737 1.00 90.19 337 LEU A CA 1
ATOM 2602 C C . LEU A 1 337 ? 17.841 -1.313 -27.095 1.00 90.19 337 LEU A C 1
ATOM 2604 O O . LEU A 1 337 ? 19.064 -1.385 -27.228 1.00 90.19 337 LEU A O 1
ATOM 2608 N N . GLN A 1 338 ? 17.181 -0.155 -27.179 1.00 89.19 338 GLN A N 1
ATOM 2609 C CA . GLN A 1 338 ? 17.845 1.124 -27.413 1.00 89.19 338 GLN A CA 1
ATOM 2610 C C . GLN A 1 338 ? 18.855 1.442 -26.301 1.00 89.19 338 GLN A C 1
ATOM 2612 O O . GLN A 1 338 ? 20.009 1.747 -26.605 1.00 89.19 338 GLN A O 1
ATOM 2617 N N . LEU A 1 339 ? 18.472 1.300 -25.028 1.00 86.25 339 LEU A N 1
ATOM 2618 C CA . LEU A 1 339 ? 19.370 1.514 -23.886 1.00 86.25 339 LEU A CA 1
ATOM 2619 C C . LEU A 1 339 ? 20.595 0.593 -23.917 1.00 86.25 339 LEU A C 1
ATOM 2621 O O . LEU A 1 339 ? 21.719 1.056 -23.711 1.00 86.25 339 LEU A O 1
ATOM 2625 N N . VAL A 1 340 ? 20.389 -0.693 -24.213 1.00 86.44 340 VAL A N 1
ATOM 2626 C CA . VAL A 1 340 ? 21.474 -1.682 -24.325 1.00 86.44 340 VAL A CA 1
ATOM 2627 C C . VAL A 1 340 ? 22.409 -1.343 -25.488 1.00 86.44 340 VAL A C 1
ATOM 2629 O O . VAL A 1 340 ? 23.625 -1.473 -25.361 1.00 86.44 340 VAL A O 1
ATOM 2632 N N . SER A 1 341 ? 21.869 -0.855 -26.607 1.00 86.94 341 SER A N 1
ATOM 2633 C CA . SER A 1 341 ? 22.668 -0.464 -27.774 1.00 86.94 341 SER A CA 1
ATOM 2634 C C . SER A 1 341 ? 23.452 0.842 -27.583 1.00 86.94 341 SER A C 1
ATOM 2636 O O . SER A 1 341 ? 24.436 1.070 -28.284 1.00 86.94 341 SER A O 1
ATOM 2638 N N . HIS A 1 342 ? 23.051 1.691 -26.629 1.00 83.44 342 HIS A N 1
ATOM 2639 C CA . HIS A 1 342 ? 23.592 3.043 -26.481 1.00 83.44 342 HIS A CA 1
ATOM 2640 C C . HIS A 1 342 ? 25.016 3.069 -25.906 1.00 83.44 342 HIS A C 1
ATOM 2642 O O . HIS A 1 342 ? 25.853 3.859 -26.336 1.00 83.44 342 HIS A O 1
ATOM 2648 N N . SER A 1 343 ? 25.321 2.237 -24.904 1.00 79.31 343 SER A N 1
ATOM 2649 C CA . SER A 1 343 ? 26.693 2.096 -24.392 1.00 79.31 343 SER A CA 1
ATOM 2650 C C . SER A 1 343 ? 26.875 0.807 -23.599 1.00 79.31 343 SER A C 1
ATOM 2652 O O . SER A 1 343 ? 25.934 0.327 -22.971 1.00 79.31 343 SER A O 1
ATOM 2654 N N . LYS A 1 344 ? 28.115 0.305 -23.525 1.00 81.69 344 LYS A N 1
ATOM 2655 C CA . LYS A 1 344 ? 28.453 -0.885 -22.726 1.00 81.69 344 LYS A CA 1
ATOM 2656 C C . LYS A 1 344 ? 28.059 -0.745 -21.248 1.00 81.69 344 LYS A C 1
ATOM 2658 O O . LYS A 1 344 ? 27.558 -1.691 -20.660 1.00 81.69 344 LYS A O 1
ATOM 2663 N N . VAL A 1 345 ? 28.222 0.446 -20.670 1.00 80.56 345 VAL A N 1
ATOM 2664 C CA . VAL A 1 345 ? 27.865 0.722 -19.267 1.00 80.56 345 VAL A CA 1
ATOM 2665 C C . VAL A 1 345 ? 26.347 0.678 -19.053 1.00 80.56 345 VAL A C 1
ATOM 2667 O O . VAL A 1 345 ? 25.876 0.156 -18.046 1.00 80.56 345 VAL A O 1
ATOM 2670 N N . LEU A 1 346 ? 25.562 1.206 -19.998 1.00 78.12 346 LEU A N 1
ATOM 2671 C CA . LEU A 1 346 ? 24.099 1.100 -19.952 1.00 78.12 346 LEU A CA 1
ATOM 2672 C C . LEU A 1 346 ? 23.639 -0.341 -20.164 1.00 78.12 346 LEU A C 1
ATOM 2674 O O . LEU A 1 346 ? 22.757 -0.792 -19.444 1.00 78.12 346 LEU A O 1
ATOM 2678 N N . ALA A 1 347 ? 24.274 -1.077 -21.077 1.00 79.56 347 ALA A N 1
ATOM 2679 C CA . ALA A 1 347 ? 24.025 -2.501 -21.264 1.00 79.56 347 ALA A CA 1
ATOM 2680 C C . ALA A 1 347 ? 24.293 -3.298 -19.980 1.00 79.56 347 ALA A C 1
ATOM 2682 O O . ALA A 1 347 ? 23.475 -4.123 -19.598 1.00 79.56 347 ALA A O 1
ATOM 2683 N N . GLU A 1 348 ? 25.395 -3.025 -19.278 1.00 83.38 348 GLU A N 1
ATOM 2684 C CA . GLU A 1 348 ? 25.708 -3.649 -17.988 1.00 83.38 348 GLU A CA 1
ATOM 2685 C C . GLU A 1 348 ? 24.687 -3.282 -16.903 1.00 83.38 348 GLU A C 1
ATOM 2687 O O . GLU A 1 348 ? 24.273 -4.160 -16.154 1.00 83.38 348 GLU A O 1
ATOM 2692 N N . MET A 1 349 ? 24.225 -2.028 -16.838 1.00 79.56 349 MET A N 1
ATOM 2693 C CA . MET A 1 349 ? 23.179 -1.615 -15.890 1.00 79.56 349 MET A CA 1
ATOM 2694 C C . MET A 1 349 ? 21.817 -2.243 -16.198 1.00 79.56 349 MET A C 1
ATOM 2696 O O . MET A 1 349 ? 21.125 -2.676 -15.278 1.00 79.56 349 MET A O 1
ATOM 2700 N N . VAL A 1 350 ? 21.432 -2.314 -17.474 1.00 79.38 350 VAL A N 1
ATOM 2701 C CA . VAL A 1 350 ? 20.219 -3.022 -17.896 1.00 79.38 350 VAL A CA 1
ATOM 2702 C C . VAL A 1 350 ? 20.358 -4.496 -17.557 1.00 79.38 350 VAL A C 1
ATOM 2704 O O . VAL A 1 350 ? 19.494 -5.018 -16.878 1.00 79.38 350 VAL A O 1
ATOM 2707 N N . ASN A 1 351 ? 21.458 -5.150 -17.926 1.00 81.38 351 ASN A N 1
ATOM 2708 C CA . ASN A 1 351 ? 21.691 -6.554 -17.595 1.00 81.38 351 ASN A CA 1
ATOM 2709 C C . ASN A 1 351 ? 21.662 -6.794 -16.086 1.00 81.38 351 ASN A C 1
ATOM 2711 O O . ASN A 1 351 ? 21.029 -7.742 -15.642 1.00 81.38 351 ASN A O 1
ATOM 2715 N N . LEU A 1 352 ? 22.278 -5.921 -15.287 1.00 80.81 352 LEU A N 1
ATOM 2716 C CA . LEU A 1 352 ? 22.206 -6.013 -13.836 1.00 80.81 352 LEU A CA 1
ATOM 2717 C C . LEU A 1 352 ? 20.750 -5.959 -13.379 1.00 80.81 352 LEU A C 1
ATOM 2719 O O . LEU A 1 352 ? 20.303 -6.872 -12.707 1.00 80.81 352 LEU A O 1
ATOM 2723 N N . HIS A 1 353 ? 19.987 -4.937 -13.752 1.00 76.88 353 HIS A N 1
ATOM 2724 C CA . HIS A 1 353 ? 18.635 -4.742 -13.222 1.00 76.88 353 HIS A CA 1
ATOM 2725 C C . HIS A 1 353 ? 17.539 -5.557 -13.906 1.00 76.88 353 HIS A C 1
ATOM 2727 O O . HIS A 1 353 ? 16.455 -5.636 -13.346 1.00 76.88 353 HIS A O 1
ATOM 2733 N N . PHE A 1 354 ? 17.799 -6.118 -15.085 1.00 74.81 354 PHE A N 1
ATOM 2734 C CA . PHE A 1 354 ? 16.866 -6.921 -15.874 1.00 74.81 354 PHE A CA 1
ATOM 2735 C C . PHE A 1 354 ? 17.151 -8.426 -15.770 1.00 74.81 354 PHE A C 1
ATOM 2737 O O . PHE A 1 354 ? 16.228 -9.211 -15.919 1.00 74.81 354 PHE A O 1
ATOM 2744 N N . LEU A 1 355 ? 18.401 -8.845 -15.521 1.00 63.84 355 LEU A N 1
ATOM 2745 C CA . LEU A 1 355 ? 18.776 -10.264 -15.374 1.00 63.84 355 LEU A CA 1
ATOM 2746 C C . LEU A 1 355 ? 19.025 -10.690 -13.920 1.00 63.84 355 LEU A C 1
ATOM 2748 O O . LEU A 1 355 ? 19.107 -11.886 -13.670 1.00 63.84 355 LEU A O 1
ATOM 2752 N N . SER A 1 356 ? 19.192 -9.750 -12.974 1.00 56.66 356 SER A N 1
ATOM 2753 C CA . SER A 1 356 ? 19.122 -10.071 -11.528 1.00 56.66 356 SER A CA 1
ATOM 2754 C C . SER A 1 356 ? 17.692 -10.091 -10.979 1.00 56.66 356 SER A C 1
ATOM 2756 O O . SER A 1 356 ? 17.489 -10.328 -9.788 1.00 56.66 356 SER A O 1
ATOM 2758 N N . LEU A 1 357 ? 16.736 -9.816 -11.867 1.00 51.47 357 LEU A N 1
ATOM 2759 C CA . LEU A 1 357 ? 15.324 -10.147 -11.749 1.00 51.47 357 LEU A CA 1
ATOM 2760 C C . LEU A 1 357 ? 15.113 -11.655 -11.634 1.00 51.47 357 LEU A C 1
ATOM 2762 O O . LEU A 1 357 ? 14.122 -12.022 -10.965 1.00 51.47 357 LEU A O 1
#